Protein AF-A0A1B7TI66-F1 (afdb_monomer_lite)

Structure (mmCIF, N/CA/C/O backbone):
data_AF-A0A1B7TI66-F1
#
_entry.id   AF-A0A1B7TI66-F1
#
loop_
_atom_site.group_PDB
_atom_site.id
_atom_site.type_symbol
_atom_site.label_atom_id
_atom_site.label_alt_id
_atom_site.label_comp_id
_atom_site.label_asym_id
_atom_site.label_entity_id
_atom_site.label_seq_id
_atom_site.pdbx_PDB_ins_code
_atom_site.Cartn_x
_atom_site.Cartn_y
_atom_site.Cartn_z
_atom_site.occupancy
_atom_site.B_iso_or_equiv
_atom_site.auth_seq_id
_atom_site.auth_comp_id
_atom_site.auth_asym_id
_atom_site.auth_atom_id
_atom_site.pdbx_PDB_model_num
ATOM 1 N N . SER A 1 1 ? -4.203 5.067 -1.409 1.00 66.75 1 SER A N 1
ATOM 2 C CA . SER A 1 1 ? -5.280 4.657 -2.328 1.00 66.75 1 SER A CA 1
ATOM 3 C C . SER A 1 1 ? -6.567 4.611 -1.534 1.00 66.75 1 SER A C 1
ATOM 5 O O . SER A 1 1 ? -6.543 4.126 -0.399 1.00 66.75 1 SER A O 1
ATOM 7 N N . TYR A 1 2 ? -7.613 5.212 -2.092 1.00 79.56 2 TYR A N 1
ATOM 8 C CA . TYR A 1 2 ? -8.946 5.301 -1.511 1.00 79.56 2 TYR A CA 1
ATOM 9 C C . TYR A 1 2 ? -9.864 4.307 -2.228 1.00 79.56 2 TYR A C 1
ATOM 11 O O . TYR A 1 2 ? -9.851 4.219 -3.451 1.00 79.56 2 TYR A O 1
ATOM 19 N N . ASP A 1 3 ? -10.645 3.548 -1.469 1.00 78.75 3 ASP A N 1
ATOM 20 C CA . ASP A 1 3 ? -11.661 2.648 -1.996 1.00 78.75 3 ASP A CA 1
ATOM 21 C C . ASP A 1 3 ? -13.037 3.323 -1.916 1.00 78.75 3 ASP A C 1
ATOM 23 O O . ASP A 1 3 ? -13.578 3.455 -0.813 1.00 78.75 3 ASP A O 1
ATOM 27 N N . PRO A 1 4 ? -13.638 3.729 -3.049 1.00 78.12 4 PRO A N 1
ATOM 28 C CA . PRO A 1 4 ? -14.949 4.367 -3.055 1.00 78.12 4 PRO A CA 1
ATOM 29 C C . PRO A 1 4 ? -16.096 3.408 -2.710 1.00 78.12 4 PRO A C 1
ATOM 31 O O . PRO A 1 4 ? -17.161 3.878 -2.316 1.00 78.12 4 PRO A O 1
ATOM 34 N N . ILE A 1 5 ? -15.913 2.087 -2.851 1.00 80.00 5 ILE A N 1
ATOM 35 C CA . ILE A 1 5 ? -16.966 1.102 -2.555 1.00 80.00 5 ILE A CA 1
ATOM 36 C C . ILE A 1 5 ? -17.155 0.996 -1.046 1.00 80.00 5 ILE A C 1
ATOM 38 O O . ILE A 1 5 ? -18.276 1.076 -0.548 1.00 80.00 5 ILE A O 1
ATOM 42 N N . THR A 1 6 ? -16.053 0.824 -0.318 1.00 79.38 6 THR A N 1
ATOM 43 C CA . THR A 1 6 ? -16.080 0.727 1.146 1.00 79.38 6 THR A CA 1
ATOM 44 C C . THR A 1 6 ? -15.933 2.082 1.833 1.00 79.38 6 THR A C 1
ATOM 46 O O . THR A 1 6 ? -16.116 2.160 3.043 1.00 79.38 6 THR A O 1
ATOM 49 N N . ASN A 1 7 ? -15.628 3.150 1.088 1.00 85.50 7 ASN A N 1
ATOM 50 C CA . ASN A 1 7 ? -15.280 4.476 1.603 1.00 85.50 7 ASN A CA 1
ATOM 51 C C . ASN A 1 7 ? -14.106 4.429 2.604 1.00 85.50 7 ASN A C 1
ATOM 53 O O . ASN A 1 7 ? -14.150 5.042 3.672 1.00 85.50 7 ASN A O 1
ATOM 57 N N . THR A 1 8 ? -13.052 3.676 2.277 1.00 87.44 8 THR A N 1
ATOM 58 C CA . THR A 1 8 ? -11.879 3.494 3.151 1.00 87.44 8 THR A CA 1
ATOM 59 C C . THR A 1 8 ? -10.572 3.856 2.454 1.00 87.44 8 THR A C 1
ATOM 61 O O . THR A 1 8 ? -10.519 4.103 1.254 1.00 87.44 8 THR A O 1
ATOM 64 N N . SER A 1 9 ? -9.477 3.960 3.205 1.00 87.00 9 SER A N 1
ATOM 65 C CA . SER A 1 9 ? -8.136 4.146 2.645 1.00 87.00 9 SER A CA 1
ATOM 66 C C . SER A 1 9 ? -7.116 3.346 3.431 1.00 87.00 9 SER A C 1
ATOM 68 O O . SER A 1 9 ? -7.201 3.243 4.654 1.00 87.00 9 SER A O 1
ATOM 70 N N . ILE A 1 10 ? -6.110 2.832 2.728 1.00 85.75 10 ILE A N 1
ATOM 71 C CA . ILE A 1 10 ? -4.946 2.217 3.367 1.00 85.75 10 ILE A CA 1
ATOM 72 C C . ILE A 1 10 ? -3.960 3.320 3.728 1.00 85.75 10 ILE A C 1
ATOM 74 O O . ILE A 1 10 ? -3.516 4.079 2.863 1.00 85.75 10 ILE A O 1
ATOM 78 N N . VAL A 1 11 ? -3.590 3.374 5.006 1.00 87.06 11 VAL A N 1
ATOM 79 C CA . VAL A 1 11 ? -2.645 4.356 5.539 1.00 87.06 11 VAL A CA 1
ATOM 80 C C . VAL A 1 11 ? -1.430 3.636 6.109 1.00 87.06 11 VAL A C 1
ATOM 82 O O . VAL A 1 11 ? -1.550 2.760 6.966 1.00 87.06 11 VAL A O 1
ATOM 85 N N . LYS A 1 12 ? -0.237 4.032 5.657 1.00 86.25 12 LYS A N 1
ATOM 86 C CA . LYS A 1 12 ? 1.025 3.600 6.259 1.00 86.25 12 LYS A CA 1
ATOM 87 C C . LYS A 1 12 ? 1.367 4.527 7.422 1.00 86.25 12 LYS A C 1
ATOM 89 O O . LYS A 1 12 ? 1.724 5.683 7.218 1.00 86.25 12 LYS A O 1
ATOM 94 N N . CYS A 1 13 ? 1.299 4.007 8.642 1.00 88.69 13 CYS A N 1
ATOM 95 C CA . CYS A 1 13 ? 1.648 4.758 9.845 1.00 88.69 13 CYS A CA 1
ATOM 96 C C . CYS A 1 13 ? 3.068 4.416 10.312 1.00 88.69 13 CYS A C 1
ATOM 98 O O . CYS A 1 13 ? 3.409 3.242 10.454 1.00 88.69 13 CYS A O 1
ATOM 100 N N . LYS A 1 14 ? 3.881 5.438 10.612 1.00 87.00 14 LYS A N 1
ATOM 101 C CA . LYS A 1 14 ? 5.173 5.288 11.300 1.00 87.00 14 LYS A CA 1
ATOM 102 C C . LYS A 1 14 ? 5.083 5.935 12.688 1.00 87.00 14 LYS A C 1
ATOM 104 O O . LYS A 1 14 ? 5.214 7.155 12.783 1.00 87.00 14 LYS A O 1
ATOM 109 N N . PRO A 1 15 ? 4.815 5.166 13.759 1.00 85.06 15 PRO A N 1
ATOM 110 C CA . PRO A 1 15 ? 4.759 5.731 15.101 1.00 85.06 15 PRO A CA 1
ATOM 111 C C . PRO A 1 15 ? 6.147 6.242 15.516 1.00 85.06 15 PRO A C 1
ATOM 113 O O . PRO A 1 15 ? 7.138 5.527 15.395 1.00 85.06 15 PRO A O 1
ATOM 116 N N . LEU A 1 16 ? 6.218 7.489 15.992 1.00 82.31 16 LEU A N 1
ATOM 117 C CA . LEU A 1 16 ? 7.456 8.085 16.524 1.00 82.31 16 LEU A CA 1
ATOM 118 C C . LEU A 1 16 ? 7.687 7.721 17.995 1.00 82.31 16 LEU A C 1
ATOM 120 O O . LEU A 1 16 ? 8.815 7.707 18.475 1.00 82.31 16 LEU A O 1
ATOM 124 N N . THR A 1 17 ? 6.602 7.439 18.712 1.00 84.25 17 THR A N 1
ATOM 125 C CA . THR A 1 17 ? 6.597 6.983 20.101 1.00 84.25 17 THR A CA 1
ATOM 126 C C . THR A 1 17 ? 5.694 5.759 20.217 1.00 84.25 17 THR A C 1
ATOM 128 O O . THR A 1 17 ? 4.891 5.493 19.325 1.00 84.25 17 THR A O 1
ATOM 131 N N . GLY A 1 18 ? 5.862 4.974 21.282 1.00 78.94 18 GLY A N 1
ATOM 132 C CA . GLY A 1 18 ? 5.080 3.762 21.517 1.00 78.94 18 GLY A CA 1
ATOM 133 C C . GLY A 1 18 ? 4.184 3.908 22.738 1.00 78.94 18 GLY A C 1
ATOM 134 O O . GLY A 1 18 ? 4.634 3.674 23.858 1.00 78.94 18 GLY A O 1
ATOM 135 N N . ARG A 1 19 ? 2.918 4.283 22.537 1.00 84.94 19 ARG A N 1
ATOM 136 C CA . ARG A 1 19 ? 1.862 4.141 23.552 1.00 84.94 19 ARG A CA 1
ATOM 137 C C . ARG A 1 19 ? 0.758 3.221 23.047 1.00 84.94 19 ARG A C 1
ATOM 139 O O . ARG A 1 19 ? 0.473 3.164 21.850 1.00 84.94 19 ARG A O 1
ATOM 146 N N . THR A 1 20 ? 0.109 2.521 23.972 1.00 86.12 20 THR A N 1
ATOM 147 C CA . THR A 1 20 ? -1.040 1.666 23.665 1.00 86.12 20 THR A CA 1
ATOM 148 C C . THR A 1 20 ? -2.117 2.466 22.927 1.00 86.12 20 THR A C 1
ATOM 150 O O . THR A 1 20 ? -2.426 3.593 23.302 1.00 86.12 20 THR A O 1
ATOM 153 N N . HIS A 1 21 ? -2.657 1.889 21.850 1.00 89.62 21 HIS A N 1
ATOM 154 C CA . HIS A 1 21 ? -3.721 2.457 21.003 1.00 89.62 21 HIS A CA 1
ATOM 155 C C . HIS A 1 21 ? -3.400 3.781 20.293 1.00 89.62 21 HIS A C 1
ATOM 157 O O . HIS A 1 21 ? -4.290 4.360 19.675 1.00 89.62 21 HIS A O 1
ATOM 163 N N . GLN A 1 22 ? -2.151 4.250 20.306 1.00 92.00 22 GLN A N 1
ATOM 164 C CA . GLN A 1 22 ? -1.803 5.569 19.776 1.00 92.00 22 GLN A CA 1
ATOM 165 C C . GLN A 1 22 ? -2.274 5.787 18.330 1.00 92.00 22 GLN A C 1
ATOM 167 O O . GLN A 1 22 ? -2.923 6.785 18.045 1.00 92.00 22 GLN A O 1
ATOM 172 N N . ILE A 1 23 ? -2.040 4.828 17.430 1.00 93.56 23 ILE A N 1
ATOM 173 C CA . ILE A 1 23 ? -2.508 4.928 16.036 1.00 93.56 23 ILE A CA 1
ATOM 174 C C . ILE A 1 23 ? -4.038 5.066 15.975 1.00 93.56 23 ILE A C 1
ATOM 176 O O . ILE A 1 23 ? -4.546 5.934 15.272 1.00 93.56 23 ILE A O 1
ATOM 180 N N . ARG A 1 24 ? -4.763 4.251 16.749 1.00 94.94 24 ARG A N 1
ATOM 181 C CA . ARG A 1 24 ? -6.233 4.198 16.760 1.00 94.94 24 ARG A CA 1
ATOM 182 C C . ARG A 1 24 ? -6.832 5.541 17.195 1.00 94.94 24 ARG A C 1
ATOM 184 O O . ARG A 1 24 ? -7.687 6.082 16.503 1.00 94.94 24 ARG A O 1
ATOM 191 N N . VAL A 1 25 ? -6.310 6.115 18.283 1.00 93.12 25 VAL A N 1
ATOM 192 C CA . VAL A 1 25 ? -6.758 7.411 18.827 1.00 93.12 25 VAL A CA 1
ATOM 193 C C . VAL A 1 25 ? -6.424 8.568 17.885 1.00 93.12 25 VAL A C 1
ATOM 195 O O . VAL A 1 25 ? -7.249 9.451 17.678 1.00 93.12 25 VAL A O 1
ATOM 198 N N . HIS A 1 26 ? -5.230 8.575 17.285 1.00 94.44 26 HIS A N 1
ATOM 199 C CA . HIS A 1 26 ? -4.854 9.626 16.337 1.00 94.44 26 HIS A CA 1
ATOM 200 C C . HIS A 1 26 ? -5.755 9.614 15.095 1.00 94.44 26 HIS A C 1
ATOM 202 O O . HIS A 1 26 ? -6.218 10.665 14.660 1.00 94.44 26 HIS A O 1
ATOM 208 N N . LEU A 1 27 ? -6.033 8.429 14.548 1.00 95.44 27 LEU A N 1
ATOM 209 C CA . LEU A 1 27 ? -6.939 8.265 13.412 1.00 95.44 27 LEU A CA 1
ATOM 210 C C . LEU A 1 27 ? -8.370 8.706 13.754 1.00 95.44 27 LEU A C 1
ATOM 212 O O . LEU A 1 27 ? -8.989 9.436 12.979 1.00 95.44 27 LEU A O 1
ATOM 216 N N . GLN A 1 28 ? -8.861 8.359 14.948 1.00 95.50 28 GLN A N 1
ATOM 217 C CA . GLN A 1 28 ? -10.143 8.851 15.453 1.00 95.50 28 GLN A CA 1
ATOM 218 C C . GLN A 1 28 ? -10.174 10.381 15.560 1.00 95.50 28 GLN A C 1
ATOM 220 O O . GLN A 1 28 ? -11.111 11.008 15.076 1.00 95.50 28 GLN A O 1
ATOM 225 N N . PHE A 1 29 ? -9.143 11.000 16.141 1.00 95.31 29 PHE A N 1
ATOM 226 C CA . PHE A 1 29 ? -9.068 12.456 16.278 1.00 95.31 29 PHE A CA 1
ATOM 227 C C . PHE A 1 29 ? -9.115 13.163 14.915 1.00 95.31 29 PHE A C 1
ATOM 229 O O . PHE A 1 29 ? -9.714 14.228 14.789 1.00 95.31 29 PHE A O 1
ATOM 236 N N . LEU A 1 30 ? -8.547 12.561 13.866 1.00 95.25 30 LEU A N 1
ATOM 237 C CA . LEU A 1 30 ? -8.660 13.074 12.495 1.00 95.25 30 LEU A CA 1
ATOM 238 C C . LEU A 1 30 ? -10.074 12.910 11.896 1.00 95.25 30 LEU A C 1
ATOM 240 O O . LEU A 1 30 ? -10.390 13.547 10.888 1.00 95.25 30 LEU A O 1
ATOM 244 N N . GLY A 1 31 ? -10.932 12.108 12.531 1.00 94.31 31 GLY A N 1
ATOM 245 C CA . GLY A 1 31 ? -12.280 11.753 12.086 1.00 94.31 31 GLY A CA 1
ATOM 246 C C . GLY A 1 31 ? -12.331 10.517 11.189 1.00 94.31 31 GLY A C 1
ATOM 247 O O . GLY A 1 31 ? -13.362 10.263 10.576 1.00 94.31 31 GLY A O 1
ATOM 248 N N . TYR A 1 32 ? -11.231 9.767 11.093 1.00 94.38 32 TYR A N 1
ATOM 249 C CA . TYR A 1 32 ? -11.097 8.599 10.221 1.00 94.38 32 TYR A CA 1
ATOM 250 C C . TYR A 1 32 ? -10.541 7.407 11.013 1.00 94.38 32 TYR A C 1
ATOM 252 O O . TYR A 1 32 ? -9.418 6.973 10.746 1.00 94.38 32 TYR A O 1
ATOM 260 N N . PRO A 1 33 ? -11.270 6.896 12.027 1.00 95.62 33 PRO A N 1
ATOM 261 C CA . PRO A 1 33 ? -10.829 5.730 12.785 1.00 95.62 33 PRO A CA 1
ATOM 262 C C . PRO A 1 33 ? -10.680 4.506 11.873 1.00 95.62 33 PRO A C 1
ATOM 264 O O . PRO A 1 33 ? -11.229 4.448 10.771 1.00 95.62 33 PRO A O 1
ATOM 267 N N . ILE A 1 34 ? -9.955 3.496 12.355 1.00 94.31 34 ILE A N 1
ATOM 268 C CA . ILE A 1 34 ? -9.864 2.203 11.669 1.00 94.31 34 ILE A CA 1
ATOM 269 C C . ILE A 1 34 ? -11.286 1.652 11.492 1.00 94.31 34 ILE A C 1
ATOM 271 O O . ILE A 1 34 ? -12.032 1.541 12.461 1.00 94.31 34 ILE A O 1
ATOM 275 N N . ALA A 1 35 ? -11.670 1.337 10.254 1.00 91.25 35 ALA A N 1
ATOM 276 C CA . ALA A 1 35 ? -13.074 1.133 9.892 1.00 91.25 35 ALA A CA 1
ATOM 277 C C . ALA A 1 35 ? -13.768 0.032 10.710 1.00 91.25 35 ALA A C 1
ATOM 279 O O . ALA A 1 35 ? -14.893 0.221 11.179 1.00 91.25 35 ALA A O 1
ATOM 280 N N . ASN A 1 36 ? -13.072 -1.082 10.942 1.00 89.12 36 ASN A N 1
ATOM 281 C CA . ASN A 1 36 ? -13.579 -2.218 11.705 1.00 89.12 36 ASN A CA 1
ATOM 282 C C . ASN A 1 36 ? -13.258 -2.147 13.214 1.00 89.12 36 ASN A C 1
ATOM 284 O O . ASN A 1 36 ? -13.372 -3.154 13.900 1.00 89.12 36 ASN A O 1
ATOM 288 N N . ASP A 1 37 ? -12.848 -0.989 13.742 1.00 92.44 37 ASP A N 1
ATOM 289 C CA . ASP A 1 37 ? -12.491 -0.841 15.154 1.00 92.44 37 ASP A CA 1
ATOM 290 C C . ASP A 1 37 ? -13.726 -0.666 16.056 1.00 92.44 37 ASP A C 1
ATOM 292 O O . ASP A 1 37 ? -14.309 0.420 16.088 1.00 92.44 37 ASP A O 1
ATOM 296 N N . PRO A 1 38 ? -14.108 -1.670 16.859 1.00 88.31 38 PRO A N 1
ATOM 297 C CA . PRO A 1 38 ? -15.326 -1.624 17.671 1.00 88.31 38 PRO A CA 1
ATOM 298 C C . PRO A 1 38 ? -15.360 -0.508 18.721 1.00 88.31 38 PRO A C 1
ATOM 300 O O . PRO A 1 38 ? -16.431 -0.138 19.205 1.00 88.31 38 PRO A O 1
ATOM 303 N N . ILE A 1 39 ? -14.191 0.007 19.109 1.00 90.88 39 ILE A N 1
ATOM 304 C CA . ILE A 1 39 ? -14.072 1.011 20.161 1.00 90.88 39 ILE A CA 1
ATOM 305 C C . ILE A 1 39 ? -14.142 2.392 19.536 1.00 90.88 39 ILE A C 1
ATOM 307 O O . ILE A 1 39 ? -15.018 3.171 19.884 1.00 90.88 39 ILE A O 1
ATOM 311 N N . TYR A 1 40 ? -13.233 2.708 18.614 1.00 93.38 40 TYR A N 1
ATOM 312 C CA . TYR A 1 40 ? -13.057 4.078 18.115 1.00 93.38 40 TYR A CA 1
ATOM 313 C C . TYR A 1 40 ? -13.901 4.393 16.873 1.00 93.38 40 TYR A C 1
ATOM 315 O O . TYR A 1 40 ? -14.090 5.559 16.540 1.00 93.38 40 TYR A O 1
ATOM 323 N N . SER A 1 41 ? -14.439 3.362 16.217 1.00 93.38 41 SER A N 1
ATOM 324 C CA . SER A 1 41 ? -15.313 3.453 15.040 1.00 93.38 41 SER A CA 1
ATOM 325 C C . SER A 1 41 ? -16.806 3.396 15.406 1.00 93.38 41 SER A C 1
ATOM 327 O O . SER A 1 41 ? -17.660 3.195 14.544 1.00 93.38 41 SER A O 1
ATOM 329 N N . ASN A 1 42 ? -17.143 3.528 16.691 1.00 91.19 42 ASN A N 1
ATOM 330 C CA . ASN A 1 42 ? -18.495 3.326 17.205 1.00 91.19 42 ASN A CA 1
ATOM 331 C C . ASN A 1 42 ? -19.332 4.620 17.170 1.00 91.19 42 ASN A C 1
ATOM 333 O O . ASN A 1 42 ? -19.132 5.530 17.977 1.00 91.19 42 ASN A O 1
ATOM 337 N N . ILE A 1 43 ? -20.308 4.686 16.260 1.00 90.31 43 ILE A N 1
ATOM 338 C CA . ILE A 1 43 ? -21.197 5.853 16.108 1.00 90.31 43 ILE A CA 1
ATOM 339 C C . ILE A 1 43 ? -22.032 6.094 17.369 1.00 90.31 43 ILE A C 1
ATOM 341 O O . ILE A 1 43 ? -22.250 7.241 17.753 1.00 90.31 43 ILE A O 1
ATOM 345 N N . GLN A 1 44 ? -22.491 5.035 18.041 1.00 89.19 44 GLN A N 1
ATOM 346 C CA . GLN A 1 44 ? -23.308 5.190 19.245 1.00 89.19 44 GLN A CA 1
ATOM 347 C C . GLN A 1 44 ? -22.508 5.874 20.360 1.00 89.19 44 GLN A C 1
ATOM 349 O O . GLN A 1 44 ? -23.034 6.748 21.044 1.00 89.19 44 GLN A O 1
ATOM 354 N N . ALA A 1 45 ? -21.230 5.523 20.507 1.00 90.81 45 ALA A N 1
ATOM 355 C CA . ALA A 1 45 ? -20.346 6.066 21.532 1.00 90.81 45 ALA A CA 1
ATOM 356 C C . ALA A 1 45 ? -19.861 7.495 21.218 1.00 90.81 45 ALA A C 1
ATOM 358 O O . ALA A 1 45 ? -19.803 8.332 22.124 1.00 90.81 45 ALA A O 1
ATOM 359 N N . TRP A 1 46 ? -19.521 7.774 19.953 1.00 92.19 46 TRP A N 1
ATOM 360 C CA . TRP A 1 46 ? -18.777 8.982 19.557 1.00 92.19 46 TRP A CA 1
ATOM 361 C C . TRP A 1 46 ? -19.545 9.968 18.665 1.00 92.19 46 TRP A C 1
ATOM 363 O O . TRP A 1 46 ? -19.040 11.064 18.416 1.00 92.19 46 TRP A O 1
ATOM 373 N N . GLY A 1 47 ? -20.746 9.612 18.204 1.00 90.31 47 GLY A N 1
ATOM 374 C CA . GLY A 1 47 ? -21.547 10.423 17.284 1.00 90.31 47 GLY A CA 1
ATOM 375 C C . GLY A 1 47 ? -21.177 10.236 15.810 1.00 90.31 47 GLY A C 1
ATOM 376 O O . GLY A 1 47 ? -20.296 9.445 15.461 1.00 90.31 47 GLY A O 1
ATOM 377 N N . GLU A 1 48 ? -21.839 10.988 14.928 1.00 90.62 48 GLU A N 1
ATOM 378 C CA . GLU A 1 48 ? -21.665 10.871 13.467 1.00 90.62 48 GLU A CA 1
ATOM 379 C C . GLU A 1 48 ? -20.274 11.333 13.011 1.00 90.62 48 GLU A C 1
ATOM 381 O O . GLU A 1 48 ? -19.737 10.838 12.021 1.00 90.62 48 GLU A O 1
ATOM 386 N N . LYS A 1 49 ? -19.651 12.255 13.756 1.00 92.38 49 LYS A N 1
ATOM 387 C CA . LYS A 1 49 ? -18.272 12.700 13.498 1.00 92.38 49 LYS A CA 1
ATOM 388 C C . LYS A 1 49 ? -17.196 11.771 14.068 1.00 92.38 49 LYS A C 1
ATOM 390 O O . LYS A 1 49 ? -16.012 12.078 13.919 1.00 92.38 49 LYS A O 1
ATOM 395 N N . LEU A 1 50 ? -17.578 10.692 14.756 1.00 93.38 50 LEU A N 1
ATOM 396 C CA . LEU A 1 50 ? -16.660 9.704 15.335 1.00 93.38 50 LEU A CA 1
ATOM 397 C C . LEU A 1 50 ? -15.564 10.317 16.233 1.00 93.38 50 LEU A C 1
ATOM 399 O O . LEU A 1 50 ? -14.445 9.816 16.282 1.00 93.38 50 LEU A O 1
ATOM 403 N N . GLY A 1 51 ? -15.862 11.407 16.948 1.00 92.62 51 GLY A N 1
ATOM 404 C CA . GLY A 1 51 ? -14.905 12.057 17.852 1.00 92.62 51 GLY A CA 1
ATOM 405 C C . GLY A 1 51 ? -13.817 12.895 17.169 1.00 92.62 51 GLY A C 1
ATOM 406 O O . GLY A 1 51 ? -12.788 13.183 17.788 1.00 92.62 51 GLY A O 1
ATOM 407 N N . LYS A 1 52 ? -14.027 13.306 15.910 1.00 95.81 52 LYS A N 1
ATOM 408 C CA . LYS A 1 52 ? -13.132 14.228 15.196 1.00 95.81 52 LYS A CA 1
ATOM 409 C C . LYS A 1 52 ? -12.822 15.471 16.038 1.00 95.81 52 LYS A C 1
ATOM 411 O O . LYS A 1 52 ? -13.717 16.066 16.627 1.00 95.81 52 LYS A O 1
ATOM 416 N N . ASN A 1 53 ? -11.554 15.876 16.075 1.00 95.19 53 ASN A N 1
ATOM 417 C CA . ASN A 1 53 ? -11.022 16.972 16.891 1.00 95.19 53 ASN A CA 1
ATOM 418 C C . ASN A 1 53 ? -11.274 16.831 18.408 1.00 95.19 53 ASN A C 1
ATOM 420 O O . ASN A 1 53 ? -11.146 17.810 19.142 1.00 95.19 53 ASN A O 1
ATOM 424 N N . GLY A 1 54 ? -11.631 15.637 18.895 1.00 90.38 54 GLY A N 1
ATOM 425 C CA . GLY A 1 54 ? -12.071 15.440 20.278 1.00 90.38 54 GLY A CA 1
ATOM 426 C C . GLY A 1 54 ? -13.469 16.005 20.563 1.00 90.38 54 GLY A C 1
ATOM 427 O O . GLY A 1 54 ? -13.827 16.185 21.726 1.00 90.38 54 GLY A O 1
ATOM 428 N N . GLU A 1 55 ? -14.256 16.308 19.525 1.00 90.06 55 GLU A N 1
ATOM 429 C CA . GLU A 1 55 ? -15.648 16.740 19.651 1.00 90.06 55 GLU A CA 1
ATOM 430 C C . GLU A 1 55 ? -16.545 15.515 19.857 1.00 90.06 55 GLU A C 1
ATOM 432 O O . GLU A 1 55 ? -16.912 14.824 18.905 1.00 90.06 55 GLU A O 1
ATOM 437 N N . TYR A 1 56 ? -16.896 15.237 21.111 1.00 86.50 56 TYR A N 1
ATOM 438 C CA . TYR A 1 56 ? -17.811 14.153 21.460 1.00 86.50 56 TYR A CA 1
ATOM 439 C C . TYR A 1 56 ? -19.237 14.696 21.589 1.00 86.50 56 TYR A C 1
ATOM 441 O O . TYR A 1 56 ? -19.489 15.627 22.351 1.00 86.50 56 TYR A O 1
ATOM 449 N N . GLU A 1 57 ? -20.186 14.104 20.863 1.00 84.56 57 GLU A N 1
ATOM 450 C CA . GLU A 1 57 ? -21.605 14.505 20.905 1.00 84.56 57 GLU A CA 1
ATOM 451 C C . GLU A 1 57 ? -22.304 14.118 22.225 1.00 84.56 57 GLU A C 1
ATOM 453 O O . GLU A 1 57 ? -23.424 14.555 22.498 1.00 84.56 57 GLU A O 1
ATOM 458 N N . LYS A 1 58 ? -21.655 13.290 23.052 1.00 86.25 58 LYS A N 1
ATOM 459 C CA . LYS A 1 58 ? -22.181 12.744 24.310 1.00 86.25 58 LYS A CA 1
ATOM 460 C C . LYS A 1 58 ? -21.288 13.095 25.494 1.00 86.25 58 LYS A C 1
ATOM 462 O O . LYS A 1 58 ? -20.104 13.400 25.339 1.00 86.25 58 LYS A O 1
ATOM 467 N N . LYS A 1 59 ? -21.850 13.022 26.706 1.00 88.56 59 LYS A N 1
ATOM 468 C CA . LYS A 1 59 ? -21.048 13.114 27.930 1.00 88.56 59 LYS A CA 1
ATOM 469 C C . LYS A 1 59 ? -20.180 11.868 28.054 1.00 88.56 59 LYS A C 1
ATOM 471 O O . LYS A 1 59 ? -20.608 10.770 27.717 1.00 88.56 59 LYS A O 1
ATOM 476 N N . LEU A 1 60 ? -18.996 12.031 28.641 1.00 87.44 60 LEU A N 1
ATOM 477 C CA . LEU A 1 60 ? -18.041 10.937 28.822 1.00 87.44 60 LEU A CA 1
ATOM 478 C C . LEU A 1 60 ? -18.646 9.721 29.545 1.00 87.44 60 LEU A C 1
ATOM 480 O O . LEU A 1 60 ? -18.364 8.593 29.166 1.00 87.44 60 LEU A O 1
ATOM 484 N N . GLN A 1 61 ? -19.488 9.941 30.559 1.00 90.69 61 GLN A N 1
ATOM 485 C CA . GLN A 1 61 ? -20.151 8.855 31.294 1.00 90.69 61 GLN A CA 1
ATOM 486 C C . GLN A 1 61 ? -21.063 8.018 30.389 1.00 90.69 61 GLN A C 1
ATOM 488 O O . GLN A 1 61 ? -21.035 6.794 30.474 1.00 90.69 61 GLN A O 1
ATOM 493 N N . ASP A 1 62 ? -21.806 8.665 29.490 1.00 90.44 62 ASP A N 1
ATOM 494 C CA . ASP A 1 62 ? -22.693 7.981 28.547 1.00 90.44 62 ASP A CA 1
ATOM 495 C C . ASP A 1 62 ? -21.867 7.172 27.536 1.00 90.44 62 ASP A C 1
ATOM 497 O O . ASP A 1 62 ? -22.173 6.017 27.254 1.00 90.44 62 ASP A O 1
ATOM 501 N N . THR A 1 63 ? -20.772 7.751 27.029 1.00 90.38 63 THR A N 1
ATOM 502 C CA . THR A 1 63 ? -19.831 7.057 26.137 1.00 90.38 63 THR A CA 1
ATOM 503 C C . THR A 1 63 ? -19.234 5.817 26.805 1.00 90.38 63 THR A C 1
ATOM 505 O O . THR A 1 63 ? -19.185 4.758 26.182 1.00 90.38 63 THR A O 1
ATOM 508 N N . VAL A 1 64 ? -18.812 5.921 28.070 1.00 90.50 64 VAL A N 1
ATOM 509 C CA . VAL A 1 64 ? -18.277 4.782 28.835 1.00 90.50 64 VAL A CA 1
ATOM 510 C C . VAL A 1 64 ? -19.332 3.689 28.985 1.00 90.50 64 VAL A C 1
ATOM 512 O O . VAL A 1 64 ? -19.036 2.541 28.679 1.00 90.50 64 VAL A O 1
ATOM 515 N N . GLN A 1 65 ? -20.566 4.037 29.359 1.00 90.94 65 GLN A N 1
ATOM 516 C CA . GLN A 1 65 ? -21.652 3.059 29.497 1.00 90.94 65 GLN A CA 1
ATOM 517 C C . GLN A 1 65 ? -21.954 2.322 28.187 1.00 90.94 65 GLN A C 1
ATOM 519 O O . GLN A 1 65 ? -22.160 1.110 28.198 1.00 90.94 65 GLN A O 1
ATOM 524 N N . ILE A 1 66 ? -21.948 3.032 27.055 1.00 89.75 66 ILE A N 1
ATOM 525 C CA . ILE A 1 66 ? -22.151 2.422 25.733 1.00 89.75 66 ILE A CA 1
ATOM 526 C C . ILE A 1 66 ? -21.025 1.429 25.431 1.00 89.75 66 ILE A C 1
ATOM 528 O O . ILE A 1 66 ? -21.286 0.287 25.059 1.00 89.75 66 ILE A O 1
ATOM 532 N N . LEU A 1 67 ? -19.770 1.840 25.626 1.00 89.38 67 LEU A N 1
ATOM 533 C CA . LEU A 1 67 ? -18.616 0.986 25.346 1.00 89.38 67 LEU A CA 1
ATOM 534 C C . LEU A 1 67 ? -18.517 -0.214 26.299 1.00 89.38 67 LEU A C 1
ATOM 536 O O . LEU A 1 67 ? -18.087 -1.278 25.868 1.00 89.38 67 LEU A O 1
ATOM 540 N N . GLU A 1 68 ? -18.925 -0.074 27.561 1.00 88.50 68 GLU A N 1
ATOM 541 C CA . GLU A 1 68 ? -18.985 -1.180 28.527 1.00 88.50 68 GLU A CA 1
ATOM 542 C C . GLU A 1 68 ? -20.102 -2.187 28.221 1.00 88.50 68 GLU A C 1
ATOM 544 O O . GLU A 1 68 ? -19.991 -3.350 28.618 1.00 88.50 68 GLU A O 1
ATOM 549 N N . GLY A 1 69 ? -21.170 -1.740 27.550 1.00 85.75 69 GLY A N 1
ATOM 550 C CA . GLY A 1 69 ? -22.282 -2.579 27.104 1.00 85.75 69 GLY A CA 1
ATOM 551 C C . GLY A 1 69 ? -21.980 -3.389 25.840 1.00 85.75 69 GLY A C 1
ATOM 552 O O . GLY A 1 69 ? -22.563 -4.458 25.649 1.00 85.75 69 GLY A O 1
ATOM 553 N N . ASN A 1 70 ? -21.046 -2.931 25.001 1.00 84.94 70 ASN A N 1
ATOM 554 C CA . ASN A 1 70 ? -20.595 -3.675 23.823 1.00 84.94 70 ASN A CA 1
ATOM 555 C C . ASN A 1 70 ? -20.007 -5.035 24.224 1.00 84.94 70 ASN A C 1
ATOM 557 O O . ASN A 1 70 ? -19.199 -5.119 25.149 1.00 84.94 70 ASN A O 1
ATOM 561 N N . GLY A 1 71 ? -20.416 -6.099 23.537 1.00 79.44 71 GLY A N 1
ATOM 562 C CA . GLY A 1 71 ? -20.012 -7.462 23.885 1.00 79.44 71 GLY A CA 1
ATOM 563 C C . GLY A 1 71 ? -20.793 -8.047 25.065 1.00 79.44 71 GLY A C 1
ATOM 564 O O . GLY A 1 71 ? -20.637 -9.220 25.384 1.00 79.44 71 GLY A O 1
ATOM 565 N N . LYS A 1 72 ? -21.661 -7.263 25.726 1.00 83.19 72 LYS A N 1
ATOM 566 C CA . LYS A 1 72 ? -22.451 -7.696 26.890 1.00 83.19 72 LYS A CA 1
ATOM 567 C C . LYS A 1 72 ? -23.942 -7.592 26.646 1.00 83.19 72 LYS A C 1
ATOM 569 O O . LYS A 1 72 ? -24.624 -8.607 26.552 1.00 83.19 72 LYS A O 1
ATOM 574 N N . THR A 1 73 ? -24.454 -6.373 26.538 1.00 81.69 73 THR A N 1
ATOM 575 C CA . THR A 1 73 ? -25.883 -6.093 26.353 1.00 81.69 73 THR A CA 1
ATOM 576 C C . THR A 1 73 ? -26.266 -6.004 24.880 1.00 81.69 73 THR A C 1
ATOM 578 O O . THR A 1 73 ? -27.426 -6.227 24.534 1.00 81.69 73 THR A O 1
ATOM 581 N N . SER A 1 74 ? -25.299 -5.722 24.010 1.00 82.06 74 SER A N 1
ATOM 582 C CA . SER A 1 74 ? -25.455 -5.690 22.559 1.00 82.06 74 SER A CA 1
ATOM 583 C C . SER A 1 74 ? -24.186 -6.173 21.869 1.00 82.06 74 SER A C 1
ATOM 585 O O . SER A 1 74 ? -23.091 -6.057 22.423 1.00 82.06 74 SER A O 1
ATOM 587 N N . THR A 1 75 ? -24.332 -6.676 20.643 1.00 83.19 75 THR A N 1
ATOM 588 C CA . THR A 1 75 ? -23.184 -6.978 19.784 1.00 83.19 75 THR A CA 1
ATOM 589 C C . THR A 1 75 ? -22.465 -5.699 19.389 1.00 83.19 75 THR A C 1
ATOM 591 O O . THR A 1 75 ? -23.027 -4.595 19.423 1.00 83.19 75 THR A O 1
ATOM 594 N N . THR A 1 76 ? -21.191 -5.834 19.050 1.00 79.19 76 THR A N 1
ATOM 595 C CA . THR A 1 76 ? -20.359 -4.672 18.780 1.00 79.19 76 THR A CA 1
ATOM 596 C C . THR A 1 76 ? -20.621 -4.110 17.388 1.00 79.19 76 THR A C 1
ATOM 598 O O . THR A 1 76 ? -20.739 -4.852 16.418 1.00 79.19 76 THR A O 1
ATOM 601 N N . GLN A 1 77 ? -20.689 -2.782 17.266 1.00 81.94 77 GLN A N 1
ATOM 602 C CA . GLN A 1 77 ? -20.938 -2.110 15.989 1.00 81.94 77 GLN A CA 1
ATOM 603 C C . GLN A 1 77 ? -19.878 -1.057 15.677 1.00 81.94 77 GLN A C 1
ATOM 605 O O . GLN A 1 77 ? -19.338 -0.393 16.566 1.00 81.94 77 GLN A O 1
ATOM 610 N N . THR A 1 78 ? -19.630 -0.870 14.385 1.00 87.69 78 THR A N 1
ATOM 611 C CA . THR A 1 78 ? -18.805 0.207 13.839 1.00 87.69 78 THR A CA 1
ATOM 612 C C . THR A 1 78 ? -19.617 1.014 12.832 1.00 87.69 78 THR A C 1
ATOM 614 O O . THR A 1 78 ? -20.749 0.655 12.500 1.00 87.69 78 THR A O 1
ATOM 617 N N . TRP A 1 79 ? -19.061 2.105 12.302 1.00 87.38 79 TRP A N 1
ATOM 618 C CA . TRP A 1 79 ? -19.731 2.837 11.226 1.00 87.38 79 TRP A CA 1
ATOM 619 C C . TRP A 1 79 ? -19.944 1.980 9.972 1.00 87.38 79 TRP A C 1
ATOM 621 O O . TRP A 1 79 ? -20.915 2.205 9.254 1.00 87.38 79 TRP A O 1
ATOM 631 N N . LEU A 1 80 ? -19.082 0.983 9.733 1.00 84.50 80 LEU A N 1
ATOM 632 C CA . LEU A 1 80 ? -19.181 0.078 8.587 1.00 84.50 80 LEU A CA 1
ATOM 633 C C . LEU A 1 80 ? -20.415 -0.828 8.680 1.00 84.50 80 LEU A C 1
ATOM 635 O O . LEU A 1 80 ? -21.022 -1.152 7.665 1.00 84.50 80 LEU A O 1
ATOM 639 N N . SER A 1 81 ? -20.800 -1.214 9.895 1.00 79.56 81 SER A N 1
ATOM 640 C CA . SER A 1 81 ? -21.952 -2.077 10.158 1.00 79.56 81 SER A CA 1
ATOM 641 C C . SER A 1 81 ? -23.203 -1.314 10.599 1.00 79.56 81 SER A C 1
ATOM 643 O O . SER A 1 81 ? -24.150 -1.906 11.120 1.00 79.56 81 SER A O 1
ATOM 645 N N . LYS A 1 82 ? -23.243 0.008 10.379 1.00 76.94 82 LYS A N 1
ATOM 646 C CA . LYS A 1 82 ? -24.390 0.848 10.740 1.00 76.94 82 LYS A CA 1
ATOM 647 C C . LYS A 1 82 ? -25.673 0.312 10.093 1.00 76.94 82 LYS A C 1
ATOM 649 O O . LYS A 1 82 ? -25.800 0.289 8.873 1.00 76.94 82 LYS A O 1
ATOM 654 N N . GLY A 1 83 ? -26.643 -0.067 10.925 1.00 68.94 83 GLY A N 1
ATOM 655 C CA . GLY A 1 83 ? -27.946 -0.566 10.469 1.00 68.94 83 GLY A CA 1
ATOM 656 C C . GLY A 1 83 ? -27.951 -2.024 10.001 1.00 68.94 83 GLY A C 1
ATOM 657 O O . GLY A 1 83 ? -28.963 -2.473 9.468 1.00 68.94 83 GLY A O 1
ATOM 658 N N . VAL A 1 84 ? -26.857 -2.758 10.210 1.00 74.75 84 VAL A N 1
ATOM 659 C CA . VAL A 1 84 ? -26.773 -4.201 9.972 1.00 74.75 84 VAL A CA 1
ATOM 660 C C . VAL A 1 84 ? -26.872 -4.914 11.316 1.00 74.75 84 VAL A C 1
ATOM 662 O O . VAL A 1 84 ? -26.153 -4.573 12.255 1.00 74.75 84 VAL A O 1
ATOM 665 N N . ASP A 1 85 ? -27.774 -5.891 11.417 1.00 70.00 85 ASP A N 1
ATOM 666 C CA . ASP A 1 85 ? -27.791 -6.798 12.563 1.00 70.00 85 ASP A CA 1
ATOM 667 C C . ASP A 1 85 ? -26.659 -7.811 12.381 1.00 70.00 85 ASP A C 1
ATOM 669 O O . ASP A 1 85 ? -26.612 -8.529 11.380 1.00 70.00 85 ASP A O 1
ATOM 673 N N . ILE A 1 86 ? -25.704 -7.795 13.304 1.00 72.62 86 ILE A N 1
ATOM 674 C CA . ILE A 1 86 ? -24.498 -8.614 13.237 1.00 72.62 86 ILE A CA 1
ATOM 675 C C . ILE A 1 86 ? -24.555 -9.593 14.393 1.00 72.62 86 ILE A C 1
ATOM 677 O O . ILE A 1 86 ? -24.700 -9.190 15.553 1.00 72.62 86 ILE A O 1
ATOM 681 N N . GLU A 1 87 ? -24.398 -10.871 14.074 1.00 78.25 87 GLU A N 1
ATOM 682 C CA . GLU A 1 87 ? -24.041 -11.862 15.076 1.00 78.25 87 GLU A CA 1
ATOM 683 C C . GLU A 1 87 ? -22.649 -11.536 15.622 1.00 78.25 87 GLU A C 1
ATOM 685 O O . GLU A 1 87 ? -21.752 -11.118 14.890 1.00 78.25 87 GLU A O 1
ATOM 690 N N . GLY A 1 88 ? -22.480 -11.695 16.925 1.00 83.88 88 GLY A N 1
ATOM 691 C CA . GLY A 1 88 ? -21.247 -11.354 17.608 1.00 83.88 88 GLY A CA 1
ATOM 692 C C . GLY A 1 88 ? -21.321 -11.704 19.081 1.00 83.88 88 GLY A C 1
ATOM 693 O O . GLY A 1 88 ? -22.337 -12.228 19.560 1.00 83.88 88 GLY A O 1
ATOM 694 N N . GLU A 1 89 ? -20.248 -11.401 19.795 1.00 86.44 89 GLU A N 1
ATOM 695 C CA . GLU A 1 89 ? -20.170 -11.624 21.230 1.00 86.44 89 GLU A CA 1
ATOM 696 C C . GLU A 1 89 ? -21.249 -10.794 21.939 1.00 86.44 89 GLU A C 1
ATOM 698 O O . GLU A 1 89 ? -21.389 -9.583 21.747 1.00 86.44 89 GLU A O 1
ATOM 703 N N . LYS A 1 90 ? -22.067 -11.471 22.739 1.00 90.62 90 LYS A N 1
ATOM 704 C CA . LYS A 1 90 ? -23.007 -10.865 23.679 1.00 90.62 90 LYS A CA 1
ATOM 705 C C . LYS A 1 90 ? -23.294 -11.842 24.800 1.00 90.62 90 LYS A C 1
ATOM 707 O O . LYS A 1 90 ? -23.105 -13.051 24.656 1.00 90.62 90 LYS A O 1
ATOM 712 N N . PHE A 1 91 ? -23.805 -11.335 25.912 1.00 90.62 91 PHE A N 1
ATOM 713 C CA . PHE A 1 91 ? -24.238 -12.196 26.996 1.00 90.62 91 PHE A CA 1
ATOM 714 C C . PHE A 1 91 ? -25.316 -13.169 26.499 1.00 90.62 91 PHE A C 1
ATOM 716 O O . PHE A 1 91 ? -26.345 -12.769 25.953 1.00 90.62 91 PHE A O 1
ATOM 723 N N . SER A 1 92 ? -25.078 -14.465 26.697 1.00 90.06 92 SER A N 1
ATOM 724 C CA . SER A 1 92 ? -25.967 -15.527 26.216 1.00 90.06 92 SER A CA 1
ATOM 725 C C . SER A 1 92 ? -27.237 -15.689 27.060 1.00 90.06 92 SER A C 1
ATOM 727 O O . SER A 1 92 ? -28.117 -16.465 26.696 1.00 90.06 92 SER A O 1
ATOM 729 N N . GLY A 1 93 ? -27.325 -15.004 28.207 1.00 92.00 93 GLY A N 1
ATOM 730 C CA . GLY A 1 93 ? -28.363 -15.233 29.215 1.00 92.00 93 GLY A CA 1
ATOM 731 C C . GLY A 1 93 ? -28.046 -16.377 30.185 1.00 92.00 93 GLY A C 1
ATOM 732 O O . GLY A 1 93 ? -28.786 -16.577 31.146 1.00 92.00 93 GLY A O 1
ATOM 733 N N . ASN A 1 94 ? -26.956 -17.117 29.958 1.00 94.12 94 ASN A N 1
ATOM 734 C CA . ASN A 1 94 ? -26.579 -18.288 30.747 1.00 94.12 94 ASN A CA 1
ATOM 735 C C . ASN A 1 94 ? -25.375 -18.007 31.650 1.00 94.12 94 ASN A C 1
ATOM 737 O O . ASN A 1 94 ? -24.560 -17.128 31.380 1.00 94.12 94 ASN A O 1
ATOM 741 N N . TYR A 1 95 ? -25.227 -18.810 32.701 1.00 96.38 95 TYR A N 1
ATOM 742 C CA . TYR A 1 95 ? -24.112 -18.733 33.642 1.00 96.38 95 TYR A CA 1
ATOM 743 C C . TYR A 1 95 ? -23.396 -20.078 33.716 1.00 96.38 95 TYR A C 1
ATOM 745 O O . TYR A 1 95 ? -24.023 -21.128 33.603 1.00 96.38 95 TYR A O 1
ATOM 753 N N . CYS A 1 96 ? -22.085 -20.056 33.947 1.00 94.88 96 CYS A N 1
ATOM 754 C CA . CYS A 1 96 ? -21.304 -21.263 34.185 1.00 94.88 96 CYS A CA 1
ATOM 755 C C . CYS A 1 96 ? -21.806 -21.976 35.447 1.00 94.88 96 CYS A C 1
ATOM 757 O O . CYS A 1 96 ? -21.853 -21.377 36.523 1.00 94.88 96 CYS A O 1
ATOM 759 N N . ASP A 1 97 ? -22.110 -23.269 35.358 1.00 95.56 97 ASP A N 1
ATOM 760 C CA . ASP A 1 97 ? -22.666 -24.023 36.485 1.00 95.56 97 ASP A CA 1
ATOM 761 C C . ASP A 1 97 ? -21.729 -24.114 37.695 1.00 95.56 97 ASP A C 1
ATOM 763 O O . ASP A 1 97 ? -22.210 -24.218 38.827 1.00 95.56 97 ASP A O 1
ATOM 767 N N . VAL A 1 98 ? -20.416 -24.006 37.472 1.00 96.69 98 VAL A N 1
ATOM 768 C CA . VAL A 1 98 ? -19.380 -24.139 38.505 1.00 96.69 98 VAL A CA 1
ATOM 769 C C . VAL A 1 98 ? -19.040 -22.794 39.145 1.00 96.69 98 VAL A C 1
ATOM 771 O O 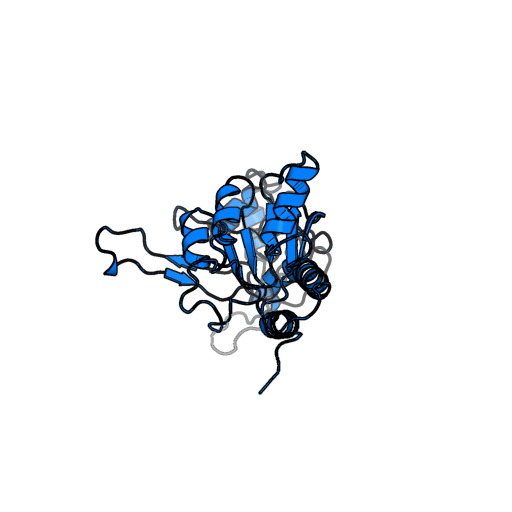. VAL A 1 98 ? -19.199 -22.629 40.351 1.00 96.69 98 VAL A O 1
ATOM 774 N N . CYS A 1 99 ? -18.572 -21.825 38.354 1.00 96.06 99 CYS A N 1
ATOM 775 C CA . CYS A 1 99 ? -18.068 -20.549 38.874 1.00 96.06 99 CYS A CA 1
ATOM 776 C C . CYS A 1 99 ? -19.091 -19.406 38.833 1.00 96.06 99 CYS A C 1
ATOM 778 O O . CYS A 1 99 ? -18.793 -18.321 39.322 1.00 96.06 99 CYS A O 1
ATOM 780 N N . LYS A 1 100 ? -20.283 -19.634 38.258 1.00 94.88 100 LYS A N 1
ATOM 781 C CA . LYS A 1 100 ? -21.363 -18.641 38.095 1.00 94.88 100 LYS A CA 1
ATOM 782 C C . LYS A 1 100 ? -20.981 -17.397 37.284 1.00 94.88 100 LYS A C 1
ATOM 784 O O . LYS A 1 100 ? -21.703 -16.409 37.311 1.00 94.88 100 LYS A O 1
ATOM 789 N N . THR A 1 101 ? -19.881 -17.449 36.535 1.00 95.06 101 THR A N 1
ATOM 790 C CA . THR A 1 101 ? -19.519 -16.412 35.560 1.00 95.06 101 THR A CA 1
ATOM 791 C C . THR A 1 101 ? -20.528 -16.391 34.414 1.00 95.06 101 THR A C 1
ATOM 793 O O . THR A 1 101 ? -21.009 -17.443 33.995 1.00 95.06 101 THR A O 1
ATOM 796 N N . GLU A 1 102 ? -20.843 -15.199 33.917 1.00 94.94 102 GLU A N 1
ATOM 797 C CA . GLU A 1 102 ? -21.656 -14.988 32.718 1.00 94.94 102 GLU A CA 1
ATOM 798 C C . GLU A 1 102 ? -21.044 -15.699 31.503 1.00 94.94 102 GLU A C 1
ATOM 800 O O . GLU A 1 102 ? -19.836 -15.626 31.277 1.00 94.94 102 GLU A O 1
ATOM 805 N N . LEU A 1 103 ? -21.874 -16.394 30.725 1.00 93.56 103 LEU A N 1
ATOM 806 C CA . LEU A 1 103 ? -21.468 -17.025 29.473 1.00 93.56 103 LEU A CA 1
ATOM 807 C C . LEU A 1 103 ? -21.858 -16.139 28.296 1.00 93.56 103 LEU A C 1
ATOM 809 O O . LEU A 1 103 ? -22.977 -15.621 28.239 1.00 93.56 103 LEU A O 1
ATOM 813 N N . TYR A 1 104 ? -20.958 -16.025 27.333 1.00 92.06 104 TYR A N 1
ATOM 814 C CA . TYR A 1 104 ? -21.103 -15.178 26.158 1.00 92.06 104 TYR A CA 1
ATOM 815 C C . TYR A 1 104 ? -21.241 -16.042 24.903 1.00 92.06 104 TYR A C 1
ATOM 817 O O . TYR A 1 104 ? -20.787 -17.187 24.883 1.00 92.06 104 TYR A O 1
ATOM 825 N N . THR A 1 105 ? -21.933 -15.529 23.888 1.00 91.31 105 THR A N 1
ATOM 826 C CA . THR A 1 105 ? -21.946 -16.140 22.555 1.00 91.31 105 THR A CA 1
ATOM 827 C C . THR A 1 105 ? -20.577 -16.005 21.908 1.00 91.31 105 THR A C 1
ATOM 829 O O . THR A 1 105 ? -19.847 -15.062 22.207 1.00 91.31 105 THR A O 1
ATOM 832 N N . ASP A 1 106 ? -20.238 -16.930 21.012 1.00 87.94 106 ASP A N 1
ATOM 833 C CA . ASP A 1 106 ? -18.966 -16.850 20.302 1.00 87.94 106 ASP A CA 1
ATOM 834 C C . ASP A 1 106 ? -18.887 -15.548 19.483 1.00 87.94 106 ASP A C 1
ATOM 836 O O . ASP A 1 106 ? -19.867 -15.181 18.819 1.00 87.94 106 ASP A O 1
ATOM 840 N N . PRO A 1 107 ? -17.739 -14.848 19.509 1.00 86.62 107 PRO A N 1
ATOM 841 C CA . PRO A 1 107 ? -17.525 -13.694 18.653 1.00 86.62 107 PRO A CA 1
ATOM 842 C C . PRO A 1 107 ? -17.547 -14.109 17.183 1.00 86.62 107 PRO A C 1
ATOM 844 O O . PRO A 1 107 ? -17.137 -15.215 16.807 1.00 86.62 107 PRO A O 1
ATOM 847 N N . SER A 1 108 ? -17.968 -13.184 16.327 1.00 83.25 108 SER A N 1
ATOM 848 C CA . SER A 1 108 ? -17.831 -13.371 14.882 1.00 83.25 108 SER A CA 1
ATOM 849 C C . SER A 1 108 ? -16.355 -13.335 14.462 1.00 83.25 108 SER A C 1
ATOM 851 O O . SER A 1 108 ? -15.484 -12.834 15.180 1.00 83.25 108 SER A O 1
ATOM 853 N N . LYS A 1 109 ? -16.038 -13.844 13.264 1.00 81.75 109 LYS A N 1
ATOM 854 C CA . LYS A 1 109 ? -14.661 -13.770 12.734 1.00 81.75 109 LYS A CA 1
ATOM 855 C C . LYS A 1 109 ? -14.196 -12.324 12.589 1.00 81.75 109 LYS A C 1
ATOM 857 O O . LYS A 1 109 ? -13.010 -12.031 12.732 1.00 81.75 109 LYS A O 1
ATOM 862 N N . GLU A 1 110 ? -15.133 -11.439 12.296 1.00 77.62 110 GLU A N 1
ATOM 863 C CA . GLU A 1 110 ? -14.928 -10.019 12.091 1.00 77.62 110 GLU A CA 1
ATOM 864 C C . GLU A 1 110 ? -14.491 -9.339 13.398 1.00 77.62 110 GLU A C 1
ATOM 866 O O . GLU A 1 110 ? -13.524 -8.574 13.374 1.00 77.62 110 GLU A O 1
ATOM 871 N N . GLU A 1 111 ? -15.109 -9.690 14.535 1.00 79.25 111 GLU A N 1
ATOM 872 C CA . GLU A 1 111 ? -14.764 -9.184 15.878 1.00 79.25 111 GLU A CA 1
ATOM 873 C C . GLU A 1 111 ? -13.393 -9.660 16.378 1.00 79.25 111 GLU A C 1
ATOM 875 O O . GLU A 1 111 ? -12.747 -8.984 17.179 1.00 79.25 111 GLU A O 1
ATOM 880 N N . LEU A 1 112 ? -12.904 -10.790 15.863 1.00 86.00 112 LEU A N 1
ATOM 881 C CA . LEU A 1 112 ? -11.579 -11.325 16.190 1.00 86.00 112 LEU A CA 1
ATOM 882 C C . LEU A 1 112 ? -10.435 -10.628 15.438 1.00 86.00 112 LEU A C 1
ATOM 884 O O . LEU A 1 112 ? -9.266 -10.978 15.623 1.00 86.00 112 LEU A O 1
ATOM 888 N N . SER A 1 113 ? -10.741 -9.660 14.572 1.00 86.06 113 SER A N 1
ATOM 889 C CA . SER A 1 113 ? -9.760 -9.018 13.702 1.00 86.06 113 SER A CA 1
ATOM 890 C C . SER A 1 113 ? -9.778 -7.498 13.830 1.00 86.06 113 SER A C 1
ATOM 892 O O . SER A 1 113 ? -10.818 -6.866 13.970 1.00 86.06 113 SER A O 1
ATOM 894 N N . LEU A 1 114 ? -8.605 -6.880 13.710 1.00 88.88 114 LEU A N 1
ATOM 895 C CA . LEU A 1 114 ? -8.469 -5.436 13.545 1.00 88.88 114 LEU A CA 1
ATOM 896 C C . LEU A 1 114 ? -7.747 -5.180 12.226 1.00 88.88 114 LEU A C 1
ATOM 898 O O . LEU A 1 114 ? -6.733 -5.823 11.945 1.00 88.88 114 LEU A O 1
ATOM 902 N N . TRP A 1 115 ? -8.225 -4.226 11.429 1.00 89.50 115 TRP A N 1
ATOM 903 C CA . TRP A 1 115 ? -7.577 -3.787 10.187 1.00 89.50 115 TRP A CA 1
ATOM 904 C C . TRP A 1 115 ? -6.374 -2.887 10.499 1.00 89.50 115 TRP A C 1
ATOM 906 O O . TRP A 1 115 ? -6.252 -1.749 10.049 1.00 89.50 115 TRP A O 1
ATOM 916 N N . LEU A 1 116 ? -5.481 -3.418 11.330 1.00 91.62 116 LEU A N 1
ATOM 917 C CA . LEU A 1 116 ? -4.223 -2.841 11.752 1.00 91.62 116 LEU A CA 1
ATOM 918 C C . LEU A 1 116 ? -3.168 -3.935 11.648 1.00 91.62 116 LEU A C 1
ATOM 920 O O . LEU A 1 116 ? -3.234 -4.942 12.349 1.00 91.62 116 LEU A O 1
ATOM 924 N N . HIS A 1 117 ? -2.188 -3.734 10.775 1.00 90.75 117 HIS A N 1
ATOM 925 C CA . HIS A 1 117 ? -1.156 -4.725 10.513 1.00 90.75 117 HIS A CA 1
ATOM 926 C C . HIS A 1 117 ? 0.223 -4.191 10.883 1.00 90.75 117 HIS A C 1
ATOM 928 O O . HIS A 1 117 ? 0.637 -3.116 10.442 1.00 90.75 117 HIS A O 1
ATOM 934 N N . ALA A 1 118 ? 0.947 -4.965 11.684 1.00 90.62 118 ALA A N 1
ATOM 935 C CA . ALA A 1 118 ? 2.321 -4.674 12.048 1.00 90.62 118 ALA A CA 1
ATOM 936 C C . ALA A 1 118 ? 3.269 -5.047 10.902 1.00 90.62 118 ALA A C 1
ATOM 938 O O . ALA A 1 118 ? 3.833 -6.133 10.872 1.00 90.62 118 ALA A O 1
ATOM 939 N N . PHE A 1 119 ? 3.415 -4.127 9.951 1.00 88.12 119 PHE A N 1
ATOM 940 C CA . PHE A 1 119 ? 4.108 -4.397 8.693 1.00 88.12 119 PHE A CA 1
ATOM 941 C C . PHE A 1 119 ? 5.630 -4.546 8.826 1.00 88.12 119 PHE A C 1
ATOM 943 O O . PHE A 1 119 ? 6.232 -5.419 8.206 1.00 88.12 119 PHE A O 1
ATOM 950 N N . LYS A 1 120 ? 6.280 -3.665 9.594 1.00 87.12 120 LYS A N 1
ATOM 951 C CA . LYS A 1 120 ? 7.741 -3.618 9.685 1.00 87.12 120 LYS A CA 1
ATOM 952 C C . LYS A 1 120 ? 8.200 -3.150 11.055 1.00 87.12 120 LYS A C 1
ATOM 954 O O . LYS A 1 120 ? 7.669 -2.182 11.596 1.00 87.12 120 LYS A O 1
ATOM 959 N N . TYR A 1 121 ? 9.250 -3.799 11.540 1.00 87.88 121 TYR A N 1
ATOM 960 C CA . TYR A 1 121 ? 10.008 -3.407 12.716 1.00 87.88 121 TYR A CA 1
ATOM 961 C C . TYR A 1 121 ? 11.471 -3.237 12.320 1.00 87.88 121 TYR A C 1
ATOM 963 O O . TYR A 1 121 ? 12.019 -4.066 11.596 1.00 87.88 121 TYR A O 1
ATOM 971 N N . GLU A 1 122 ? 12.105 -2.167 12.780 1.00 86.38 122 GLU A N 1
ATOM 972 C CA . GLU A 1 122 ? 13.528 -1.924 12.553 1.00 86.38 122 GLU A CA 1
ATOM 973 C C . GLU A 1 122 ? 14.149 -1.264 13.782 1.00 86.38 122 GLU A C 1
ATOM 975 O O . GLU A 1 122 ? 13.483 -0.503 14.492 1.00 86.38 122 GLU A O 1
ATOM 980 N N . SER A 1 123 ? 15.421 -1.559 14.042 1.00 86.62 123 SER A N 1
ATOM 981 C CA . SER A 1 123 ? 16.185 -0.841 15.057 1.00 86.62 123 SER A CA 1
ATOM 982 C C . SER A 1 123 ? 16.470 0.592 14.610 1.00 86.62 123 SER A C 1
ATOM 984 O O . SER A 1 123 ? 16.518 0.909 13.419 1.00 86.62 123 SER A O 1
ATOM 986 N N . LEU A 1 124 ? 16.745 1.467 15.578 1.00 82.19 124 LEU A N 1
ATOM 987 C CA . LEU A 1 124 ? 17.403 2.734 15.273 1.00 82.19 124 LEU A CA 1
ATOM 988 C C . LEU A 1 124 ? 18.783 2.444 14.663 1.00 82.19 124 LEU A C 1
ATOM 990 O O . LEU A 1 124 ? 19.424 1.455 15.020 1.00 82.19 124 LEU A O 1
ATOM 994 N N . LYS A 1 125 ? 19.219 3.286 13.720 1.00 77.81 125 LYS A N 1
ATOM 995 C CA . LYS A 1 125 ? 20.545 3.157 13.105 1.00 77.81 125 LYS A CA 1
ATOM 996 C C . LYS A 1 125 ? 21.613 3.384 14.179 1.00 77.81 125 LYS A C 1
ATOM 998 O O . LYS A 1 125 ? 21.754 4.504 14.662 1.00 77.81 125 LYS A O 1
ATOM 1003 N N . ASN A 1 126 ? 22.351 2.331 14.518 1.00 77.12 126 ASN A N 1
ATOM 1004 C CA . ASN A 1 126 ? 23.464 2.364 15.464 1.00 77.12 126 ASN A CA 1
ATOM 1005 C C . ASN A 1 126 ? 24.810 2.489 14.731 1.00 77.12 126 ASN A C 1
ATOM 1007 O O . ASN A 1 126 ? 24.926 2.110 13.562 1.00 77.12 126 ASN A O 1
ATOM 1011 N N . GLU A 1 127 ? 25.833 2.996 15.432 1.00 77.62 127 GLU A N 1
ATOM 1012 C CA . GLU A 1 127 ? 27.202 3.138 14.902 1.00 77.62 127 GLU A CA 1
ATOM 1013 C C . GLU A 1 127 ? 27.814 1.794 14.495 1.00 77.62 127 GLU A C 1
ATOM 1015 O O . GLU A 1 127 ? 28.561 1.726 13.522 1.00 77.62 127 GLU A O 1
ATOM 1020 N N . ASN A 1 128 ? 27.470 0.719 15.209 1.00 81.12 128 ASN A N 1
ATOM 1021 C CA . ASN A 1 128 ? 27.856 -0.639 14.861 1.00 81.12 128 ASN A CA 1
ATOM 1022 C C . ASN A 1 128 ? 26.791 -1.274 13.946 1.00 81.12 128 ASN A C 1
ATOM 1024 O O . ASN A 1 128 ? 25.701 -1.611 14.416 1.00 81.12 128 ASN A O 1
ATOM 1028 N N . PRO A 1 129 ? 27.088 -1.513 12.653 1.00 76.69 129 PRO A N 1
ATOM 1029 C CA . PRO A 1 129 ? 26.104 -2.033 11.706 1.00 76.69 129 PRO A CA 1
ATOM 1030 C C . PRO A 1 129 ? 25.558 -3.417 12.065 1.00 76.69 129 PRO A C 1
ATOM 1032 O O . PRO A 1 129 ? 24.478 -3.770 11.603 1.00 76.69 129 PRO A O 1
ATOM 1035 N N . LYS A 1 130 ? 26.283 -4.196 12.880 1.00 79.00 130 LYS A N 1
ATOM 1036 C CA . LYS A 1 130 ? 25.849 -5.531 13.324 1.00 79.00 130 LYS A CA 1
ATOM 1037 C C . LYS A 1 130 ? 24.651 -5.495 14.273 1.00 79.00 130 LYS A C 1
ATOM 1039 O O . LYS A 1 130 ? 23.951 -6.494 14.377 1.00 79.00 130 LYS A O 1
ATOM 1044 N N . ASP A 1 131 ? 24.412 -4.357 14.918 1.00 81.81 131 ASP A N 1
ATOM 1045 C CA . ASP A 1 131 ? 23.291 -4.170 15.841 1.00 81.81 131 ASP A CA 1
ATOM 1046 C C . ASP A 1 131 ? 22.039 -3.649 15.118 1.00 81.81 131 ASP A C 1
ATOM 1048 O O . ASP A 1 131 ? 20.979 -3.501 15.731 1.00 81.81 131 ASP A O 1
ATOM 1052 N N . ASN A 1 132 ? 22.151 -3.375 13.811 1.00 86.44 132 ASN A N 1
ATOM 1053 C CA . ASN A 1 132 ? 21.027 -2.968 12.987 1.00 86.44 132 ASN A CA 1
ATOM 1054 C C . ASN A 1 132 ? 20.230 -4.195 12.543 1.00 86.44 132 ASN A C 1
ATOM 1056 O O . ASN A 1 132 ? 20.765 -5.090 11.888 1.00 86.44 132 ASN A O 1
ATOM 1060 N N . TRP A 1 133 ? 18.935 -4.213 12.841 1.00 86.38 133 TRP A N 1
ATOM 1061 C CA . TRP A 1 133 ? 18.031 -5.271 12.401 1.00 86.38 133 TRP A CA 1
ATOM 1062 C C . TRP A 1 133 ? 16.770 -4.684 11.776 1.00 86.38 133 TRP A C 1
ATOM 1064 O O . TRP A 1 133 ? 16.335 -3.579 12.098 1.00 86.38 133 TRP A O 1
ATOM 1074 N N . SER A 1 134 ? 16.181 -5.440 10.856 1.00 85.12 134 SER A N 1
ATOM 1075 C CA . SER A 1 134 ? 14.929 -5.096 10.195 1.00 85.12 134 SER A CA 1
ATOM 1076 C C . SER A 1 134 ? 14.170 -6.377 9.892 1.00 85.12 134 SER A C 1
ATOM 1078 O O . SER A 1 134 ? 14.727 -7.309 9.317 1.00 85.12 134 SER A O 1
ATOM 1080 N N . TYR A 1 135 ? 12.893 -6.401 10.247 1.00 84.88 135 TYR A N 1
ATOM 1081 C CA . TYR A 1 135 ? 11.971 -7.489 9.959 1.00 84.88 135 TYR A CA 1
ATOM 1082 C C . TYR A 1 135 ? 10.700 -6.923 9.331 1.00 84.88 135 TYR A C 1
ATOM 1084 O O . TYR A 1 135 ? 10.218 -5.860 9.728 1.00 84.88 135 TYR A O 1
ATOM 1092 N N . SER A 1 136 ? 10.154 -7.608 8.333 1.00 85.50 136 SER A N 1
ATOM 1093 C CA . SER A 1 136 ? 8.906 -7.217 7.678 1.00 85.50 136 SER A CA 1
ATOM 1094 C C . SER A 1 136 ? 8.075 -8.447 7.362 1.00 85.50 136 SER A C 1
ATOM 1096 O O . SER A 1 136 ? 8.618 -9.516 7.087 1.00 85.50 136 SER A O 1
ATOM 1098 N N . THR A 1 137 ? 6.763 -8.278 7.413 1.00 85.94 137 THR A N 1
ATOM 1099 C CA . THR A 1 137 ? 5.780 -9.293 7.040 1.00 85.94 137 THR A CA 1
ATOM 1100 C C . THR A 1 137 ? 5.258 -9.032 5.633 1.00 85.94 137 THR A C 1
ATOM 1102 O O . THR A 1 137 ? 5.395 -7.935 5.085 1.00 85.94 137 THR A O 1
ATOM 1105 N N . GLU A 1 138 ? 4.640 -10.047 5.033 1.00 81.94 138 GLU A N 1
ATOM 1106 C CA . GLU A 1 138 ? 3.890 -9.857 3.794 1.00 81.94 138 GLU A CA 1
ATOM 1107 C C . GLU A 1 138 ? 2.694 -8.930 4.024 1.00 81.94 138 GLU A C 1
ATOM 1109 O O . GLU A 1 138 ? 2.101 -8.905 5.106 1.00 81.94 138 GLU A O 1
ATOM 1114 N N . LEU A 1 139 ? 2.320 -8.171 2.991 1.00 79.88 139 LEU A N 1
ATOM 1115 C CA . LEU A 1 139 ? 1.112 -7.362 3.061 1.00 79.88 139 LEU A CA 1
ATOM 1116 C C . LEU A 1 139 ? -0.122 -8.265 3.164 1.00 79.88 139 LEU A C 1
ATOM 1118 O O . LEU A 1 139 ? -0.248 -9.223 2.397 1.00 79.88 139 LEU A O 1
ATOM 1122 N N . PRO A 1 140 ? -1.067 -7.944 4.060 1.00 79.56 140 PRO A N 1
ATOM 1123 C CA . PRO A 1 140 ? -2.269 -8.741 4.205 1.00 79.56 140 PRO A CA 1
ATOM 1124 C C . PRO A 1 140 ? -3.145 -8.639 2.942 1.00 79.56 140 PRO A C 1
ATOM 1126 O O . PRO A 1 140 ? -3.145 -7.595 2.285 1.00 79.56 140 PRO A O 1
ATOM 1129 N N . PRO A 1 141 ? -3.953 -9.666 2.617 1.00 77.25 141 PRO A N 1
ATOM 1130 C CA . PRO A 1 141 ? -4.750 -9.692 1.384 1.00 77.25 141 PRO A CA 1
ATOM 1131 C C . PRO A 1 141 ? -5.702 -8.499 1.203 1.00 77.25 141 PRO A C 1
ATOM 1133 O O . PRO A 1 141 ? -5.932 -8.039 0.089 1.00 77.25 141 PRO A O 1
ATOM 1136 N N . TRP A 1 142 ? -6.237 -7.959 2.301 1.00 75.31 142 TRP A N 1
ATOM 1137 C CA . TRP A 1 142 ? -7.106 -6.778 2.276 1.00 75.31 142 TRP A CA 1
ATOM 1138 C C . TRP A 1 142 ? -6.361 -5.480 1.931 1.00 75.31 142 TRP A C 1
ATOM 1140 O O . TRP A 1 142 ? -6.991 -4.496 1.563 1.00 75.31 142 TRP A O 1
ATOM 1150 N N . CYS A 1 143 ? -5.030 -5.464 2.042 1.00 76.56 143 CYS A N 1
ATOM 1151 C CA . CYS A 1 143 ? -4.200 -4.336 1.635 1.00 76.56 143 CYS A CA 1
ATOM 1152 C C . CYS A 1 143 ? -3.880 -4.394 0.133 1.00 76.56 143 CYS A C 1
ATOM 1154 O O . CYS A 1 143 ? -3.793 -3.373 -0.545 1.00 76.56 143 CYS A O 1
ATOM 1156 N N . THR A 1 144 ? -3.715 -5.602 -0.405 1.00 74.75 144 THR A N 1
ATOM 1157 C CA . THR A 1 144 ? -3.238 -5.800 -1.777 1.00 74.75 144 THR A CA 1
ATOM 1158 C C . THR A 1 144 ? -4.327 -5.587 -2.819 1.00 74.75 144 THR A C 1
ATOM 1160 O O . THR A 1 144 ? -4.036 -5.100 -3.910 1.00 74.75 144 THR A O 1
ATOM 1163 N N . SER A 1 145 ? -5.588 -5.851 -2.469 1.00 75.12 145 SER A N 1
ATOM 1164 C CA . SER A 1 145 ? -6.749 -5.696 -3.356 1.00 75.12 145 SER A CA 1
ATOM 1165 C C . SER A 1 145 ? -6.845 -4.326 -4.039 1.00 75.12 145 SER A C 1
ATOM 1167 O O . SER A 1 145 ? -7.233 -4.280 -5.205 1.00 75.12 145 SER A O 1
ATOM 1169 N N . LEU A 1 146 ? -6.442 -3.233 -3.376 1.00 75.62 146 LEU A N 1
ATOM 1170 C CA . LEU A 1 146 ? -6.468 -1.883 -3.963 1.00 75.62 146 LEU A CA 1
ATOM 1171 C C . LEU A 1 146 ? -5.423 -1.682 -5.066 1.00 75.62 146 LEU A C 1
ATOM 1173 O O . LEU A 1 146 ? -5.624 -0.893 -5.986 1.00 75.62 146 LEU A O 1
ATOM 1177 N N . TYR A 1 147 ? -4.308 -2.403 -4.997 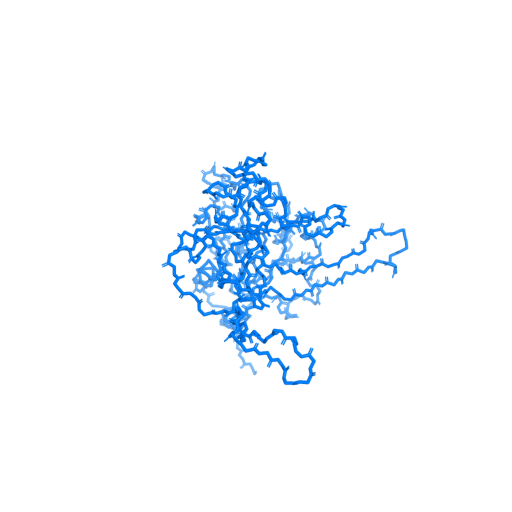1.00 82.25 147 TYR A N 1
ATOM 1178 C CA . TYR A 1 147 ? -3.219 -2.290 -5.965 1.00 82.25 147 TYR A CA 1
ATOM 1179 C C . TYR A 1 147 ? -3.423 -3.203 -7.181 1.00 82.25 147 TYR A C 1
ATOM 1181 O O . TYR A 1 147 ? -2.907 -2.923 -8.267 1.00 82.25 147 TYR A O 1
ATOM 1189 N N . ASN A 1 148 ? -4.194 -4.282 -7.015 1.00 87.75 148 ASN A N 1
ATOM 1190 C CA . ASN A 1 148 ? -4.389 -5.316 -8.030 1.00 87.75 148 ASN A CA 1
ATOM 1191 C C . ASN A 1 148 ? -4.894 -4.777 -9.382 1.00 87.75 148 ASN A C 1
ATOM 1193 O O . ASN A 1 148 ? -4.319 -5.172 -10.398 1.00 87.75 148 ASN A O 1
ATOM 1197 N N . PRO A 1 149 ? -5.899 -3.876 -9.460 1.00 91.50 149 PRO A N 1
ATOM 1198 C CA . PRO A 1 149 ? -6.395 -3.390 -10.748 1.00 91.50 149 PRO A CA 1
ATOM 1199 C C . PRO A 1 149 ? -5.315 -2.675 -11.563 1.00 91.50 149 PRO A C 1
ATOM 1201 O O . PRO A 1 149 ? -5.184 -2.918 -12.763 1.00 91.50 149 PRO A O 1
ATOM 1204 N N . PHE A 1 150 ? -4.503 -1.836 -10.915 1.00 94.88 150 PHE A N 1
ATOM 1205 C CA . PHE A 1 150 ? -3.403 -1.144 -11.581 1.00 94.88 150 PHE A CA 1
ATOM 1206 C C . PHE A 1 150 ? -2.284 -2.106 -11.962 1.00 94.88 150 PHE A C 1
ATOM 1208 O O . PHE A 1 150 ? -1.771 -1.996 -13.068 1.00 94.88 150 PHE A O 1
ATOM 1215 N N . MET A 1 151 ? -1.955 -3.093 -11.123 1.00 96.25 151 MET A N 1
ATOM 1216 C CA . MET A 1 151 ? -0.962 -4.105 -11.493 1.00 96.25 151 MET A CA 1
ATOM 1217 C C . MET A 1 151 ? -1.413 -4.958 -12.689 1.00 96.25 151 MET A C 1
ATOM 1219 O O . MET A 1 151 ? -0.623 -5.192 -13.598 1.00 96.25 151 MET A O 1
ATOM 1223 N N . GLU A 1 152 ? -2.685 -5.361 -12.760 1.00 96.56 152 GLU A N 1
ATOM 1224 C CA . GLU A 1 152 ? -3.234 -6.052 -13.939 1.00 96.56 152 GLU A CA 1
ATOM 1225 C C . GLU A 1 152 ? -3.135 -5.177 -15.206 1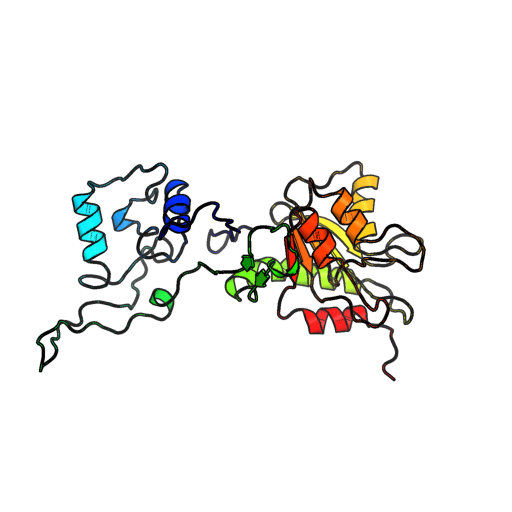.00 96.56 152 GLU A C 1
ATOM 1227 O O . GLU A 1 152 ? -2.818 -5.677 -16.286 1.00 96.56 152 GLU A O 1
ATOM 1232 N N . LEU A 1 153 ? -3.358 -3.861 -15.099 1.00 97.69 153 LEU A N 1
ATOM 1233 C CA . LEU A 1 153 ? -3.145 -2.929 -16.214 1.00 97.69 153 LEU A CA 1
ATOM 1234 C C . LEU A 1 153 ? -1.658 -2.793 -16.576 1.00 97.69 153 LEU A C 1
ATOM 1236 O O . LEU A 1 153 ? -1.331 -2.789 -17.761 1.00 97.69 153 LEU A O 1
ATOM 1240 N N . THR A 1 154 ? -0.758 -2.751 -15.594 1.00 98.44 154 THR A N 1
ATOM 1241 C CA . THR A 1 154 ? 0.697 -2.744 -15.808 1.00 98.44 154 THR A CA 1
ATOM 1242 C C . THR A 1 154 ? 1.154 -3.994 -16.559 1.00 98.44 154 THR A C 1
ATOM 1244 O O . THR A 1 154 ? 1.945 -3.894 -17.495 1.00 98.44 154 THR A O 1
ATOM 1247 N N . LEU A 1 155 ? 0.610 -5.167 -16.220 1.00 97.94 155 LEU A N 1
ATOM 1248 C CA . LEU A 1 155 ? 0.868 -6.409 -16.952 1.00 97.94 155 LEU A CA 1
ATOM 1249 C C . LEU A 1 155 ? 0.332 -6.363 -18.389 1.00 97.94 155 LEU A C 1
ATOM 1251 O O . LEU A 1 155 ? 0.998 -6.854 -19.296 1.00 97.94 155 LEU A O 1
ATOM 1255 N N . LYS A 1 156 ? -0.829 -5.739 -18.628 1.00 98.00 156 LYS A N 1
ATOM 1256 C CA . LYS A 1 156 ? -1.339 -5.522 -19.995 1.00 98.00 156 LYS A CA 1
ATOM 1257 C C . LYS A 1 156 ? -0.461 -4.575 -20.808 1.00 98.00 156 LYS A C 1
ATOM 1259 O O . LYS A 1 156 ? -0.357 -4.759 -22.014 1.00 98.00 156 LYS A O 1
ATOM 1264 N N . GLU A 1 157 ? 0.152 -3.570 -20.183 1.00 98.19 157 GLU A N 1
ATOM 1265 C CA . GLU A 1 157 ? 1.151 -2.732 -20.858 1.00 98.19 157 GLU A CA 1
ATOM 1266 C C . GLU A 1 157 ? 2.408 -3.545 -21.191 1.00 98.19 157 GLU A C 1
ATOM 1268 O O . GLU A 1 157 ? 2.879 -3.473 -22.321 1.00 98.19 157 GLU A O 1
ATOM 1273 N N . ALA A 1 158 ? 2.893 -4.381 -20.264 1.00 97.62 158 ALA A N 1
ATOM 1274 C CA . ALA A 1 158 ? 4.014 -5.291 -20.519 1.00 97.62 158 ALA A CA 1
ATOM 1275 C C . ALA A 1 158 ? 3.734 -6.243 -21.697 1.00 97.62 158 ALA A C 1
ATOM 1277 O O . ALA A 1 158 ? 4.636 -6.573 -22.462 1.00 97.62 158 ALA A O 1
ATOM 1278 N N . ASP A 1 159 ? 2.474 -6.652 -21.872 1.00 96.31 159 ASP A N 1
ATOM 1279 C CA . ASP A 1 159 ? 2.061 -7.561 -22.942 1.00 96.31 159 ASP A CA 1
ATOM 1280 C C . ASP A 1 159 ? 2.055 -6.939 -24.347 1.00 96.31 159 ASP A C 1
ATOM 1282 O O . ASP A 1 159 ? 1.885 -7.646 -25.337 1.00 96.31 159 ASP A O 1
ATOM 1286 N N . LYS A 1 160 ? 2.248 -5.619 -24.448 1.00 96.75 160 LYS A N 1
ATOM 1287 C CA . LYS A 1 160 ? 2.413 -4.919 -25.731 1.00 96.75 160 LYS A CA 1
ATOM 1288 C C . LYS A 1 160 ? 3.836 -4.996 -26.272 1.00 96.75 160 LYS A C 1
ATOM 1290 O O . LYS A 1 160 ? 4.066 -4.602 -27.412 1.00 96.75 160 LYS A O 1
ATOM 1295 N N . CYS A 1 161 ? 4.796 -5.446 -25.464 1.00 95.50 161 CYS A N 1
ATOM 1296 C CA . CYS A 1 161 ? 6.160 -5.651 -25.922 1.00 95.50 161 CYS A CA 1
ATOM 1297 C C . CYS A 1 161 ? 6.195 -6.710 -27.028 1.00 95.50 161 CYS A C 1
ATOM 1299 O O . CYS A 1 161 ? 5.704 -7.822 -26.839 1.00 95.50 161 CYS A O 1
ATOM 1301 N N . GLU A 1 162 ? 6.883 -6.409 -28.129 1.00 92.06 162 GLU A N 1
ATOM 1302 C CA . GLU A 1 162 ? 7.278 -7.448 -29.080 1.00 92.06 162 GLU A CA 1
ATOM 1303 C C . GLU A 1 162 ? 8.194 -8.467 -28.366 1.00 92.06 162 GLU A C 1
ATOM 1305 O O . GLU A 1 162 ? 9.200 -8.054 -27.756 1.00 92.06 162 GLU A O 1
ATOM 1310 N N . PRO A 1 163 ? 7.854 -9.774 -28.392 1.00 90.19 163 PRO A N 1
ATOM 1311 C CA . PRO A 1 163 ? 8.629 -10.815 -27.724 1.00 90.19 163 PRO A CA 1
ATOM 1312 C C . PRO A 1 163 ? 10.060 -10.923 -28.258 1.00 90.19 163 PRO A C 1
ATOM 1314 O O . PRO A 1 163 ? 10.301 -10.867 -29.463 1.00 90.19 163 PRO A O 1
ATOM 1317 N N . THR A 1 164 ? 11.020 -11.138 -27.360 1.00 88.56 164 THR A N 1
ATOM 1318 C CA . THR A 1 164 ? 12.432 -11.358 -27.701 1.00 88.56 164 THR A CA 1
ATOM 1319 C C . THR A 1 164 ? 13.092 -12.260 -26.659 1.00 88.56 164 THR A C 1
ATOM 1321 O O . THR A 1 164 ? 12.635 -12.347 -25.523 1.00 88.56 164 THR A O 1
ATOM 1324 N N . ASP A 1 165 ? 14.166 -12.931 -27.060 1.00 86.75 165 ASP A N 1
ATOM 1325 C CA . ASP A 1 165 ? 15.031 -13.777 -26.236 1.00 86.75 165 ASP A CA 1
ATOM 1326 C C . ASP A 1 165 ? 16.170 -13.002 -25.546 1.00 86.75 165 ASP A C 1
ATOM 1328 O O . ASP A 1 165 ? 16.915 -13.571 -24.752 1.00 86.75 165 ASP A O 1
ATOM 1332 N N . LYS A 1 166 ? 16.331 -11.708 -25.856 1.00 86.00 166 LYS A N 1
ATOM 1333 C CA . LYS A 1 166 ? 17.466 -10.880 -25.401 1.00 86.00 166 LYS A CA 1
ATOM 1334 C C . LYS A 1 166 ? 17.118 -9.875 -24.309 1.00 86.00 166 LYS A C 1
ATOM 1336 O O . LYS A 1 166 ? 18.014 -9.197 -23.808 1.00 86.00 166 LYS A O 1
ATOM 1341 N N . ALA A 1 167 ? 15.837 -9.697 -24.001 1.00 88.31 167 ALA A N 1
ATOM 1342 C CA . ALA A 1 167 ? 15.380 -8.695 -23.047 1.00 88.31 167 ALA A CA 1
ATOM 1343 C C . ALA A 1 167 ? 13.998 -9.038 -22.491 1.00 88.31 167 ALA A C 1
ATOM 1345 O O . ALA A 1 167 ? 13.147 -9.575 -23.195 1.00 88.31 167 ALA A O 1
ATOM 1346 N N . PHE A 1 168 ? 13.739 -8.623 -21.253 1.00 92.31 168 PHE A N 1
ATOM 1347 C CA . PHE A 1 168 ? 12.437 -8.815 -20.626 1.00 92.31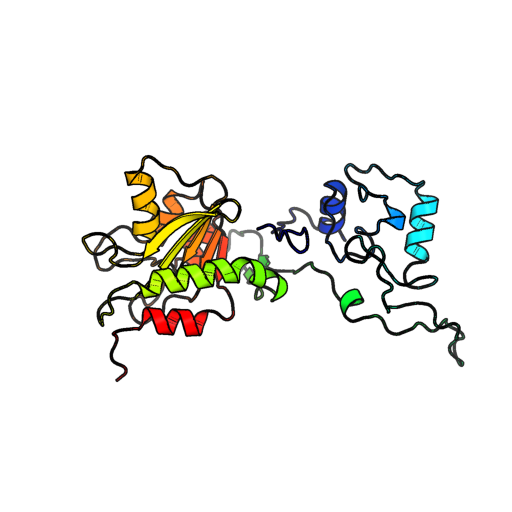 168 PHE A CA 1
ATOM 1348 C C . PHE A 1 168 ? 11.349 -7.894 -21.186 1.00 92.31 168 PHE A C 1
ATOM 1350 O O . PHE A 1 168 ? 11.596 -6.741 -21.569 1.00 92.31 168 PHE A O 1
ATOM 1357 N N . ASN A 1 169 ? 10.118 -8.401 -21.186 1.00 95.44 169 ASN A N 1
ATOM 1358 C CA . ASN A 1 169 ? 8.910 -7.612 -21.420 1.00 95.44 169 ASN A CA 1
ATOM 1359 C C . ASN A 1 169 ? 8.446 -7.014 -20.094 1.00 95.44 169 ASN A C 1
ATOM 1361 O O . ASN A 1 169 ? 7.997 -7.730 -19.200 1.00 95.44 169 ASN A O 1
ATOM 1365 N N . VAL A 1 170 ? 8.584 -5.701 -19.951 1.00 97.38 170 VAL A N 1
ATOM 1366 C CA . VAL A 1 170 ? 8.230 -4.992 -18.720 1.00 97.38 170 VAL A CA 1
ATOM 1367 C C . VAL A 1 170 ? 7.220 -3.912 -19.062 1.00 97.38 170 VAL A C 1
ATOM 1369 O O . VAL A 1 170 ? 7.309 -3.286 -20.117 1.00 97.38 170 VAL A O 1
ATOM 1372 N N . GLY A 1 171 ? 6.253 -3.711 -18.178 1.00 98.31 171 GLY A N 1
ATOM 1373 C CA . GLY A 1 171 ? 5.268 -2.640 -18.231 1.00 98.31 171 GLY A CA 1
ATOM 1374 C C . GLY A 1 171 ? 5.396 -1.761 -16.996 1.00 98.31 171 GLY A C 1
ATOM 1375 O O . GLY A 1 171 ? 5.802 -2.229 -15.933 1.00 98.31 171 GLY A O 1
ATOM 1376 N N . CYS A 1 172 ? 5.046 -0.490 -17.137 1.00 98.56 172 CYS A N 1
ATOM 1377 C CA . CYS A 1 172 ? 5.099 0.513 -16.087 1.00 98.56 172 CYS A CA 1
ATOM 1378 C C . CYS A 1 172 ? 3.888 1.448 -16.183 1.00 98.56 172 CYS A C 1
ATOM 1380 O O . CYS A 1 172 ? 3.485 1.837 -17.280 1.00 98.56 172 CYS A O 1
ATOM 1382 N N . LEU A 1 173 ? 3.322 1.830 -15.040 1.00 98.38 173 LEU A N 1
ATOM 1383 C CA . LEU A 1 173 ? 2.305 2.872 -14.914 1.00 98.38 173 LEU A CA 1
ATOM 1384 C C . LEU A 1 173 ? 2.725 3.873 -13.837 1.00 98.38 173 LEU A C 1
ATOM 1386 O O . LEU A 1 173 ? 3.226 3.486 -12.787 1.00 98.38 173 LEU A O 1
ATOM 1390 N N . ILE A 1 174 ? 2.443 5.152 -14.060 1.00 98.00 174 ILE A N 1
ATOM 1391 C CA . ILE A 1 174 ? 2.503 6.193 -13.029 1.00 98.00 174 ILE A CA 1
ATOM 1392 C C . ILE A 1 174 ? 1.063 6.575 -12.707 1.00 98.00 174 ILE A C 1
ATOM 1394 O O . ILE A 1 174 ? 0.306 6.944 -13.608 1.00 98.00 174 ILE A O 1
ATOM 1398 N N . VAL A 1 175 ? 0.676 6.459 -11.440 1.00 96.12 175 VAL A N 1
ATOM 1399 C CA . VAL A 1 175 ? -0.699 6.649 -10.967 1.00 96.12 175 VAL A CA 1
ATOM 1400 C C . VAL A 1 175 ? -0.731 7.728 -9.890 1.00 96.12 175 VAL A C 1
ATOM 1402 O O . VAL A 1 175 ? 0.086 7.716 -8.972 1.00 96.12 175 VAL A O 1
ATOM 1405 N N . HIS A 1 176 ? -1.701 8.630 -9.977 1.00 94.12 176 HIS A N 1
ATOM 1406 C CA . HIS A 1 176 ? -1.975 9.655 -8.974 1.00 94.12 176 HIS A CA 1
ATOM 1407 C C . HIS A 1 176 ? -3.487 9.784 -8.789 1.00 94.12 176 HIS A C 1
ATOM 1409 O O . HIS A 1 176 ? -4.208 9.840 -9.784 1.00 94.12 176 HIS A O 1
ATOM 1415 N N . ASP A 1 177 ? -3.966 9.791 -7.543 1.00 88.69 177 ASP A N 1
ATOM 1416 C CA . ASP A 1 177 ? -5.398 9.850 -7.202 1.00 88.69 177 ASP A CA 1
ATOM 1417 C C . ASP A 1 177 ? -6.260 8.876 -8.026 1.00 88.69 177 ASP A C 1
ATOM 1419 O O . ASP A 1 177 ? -7.250 9.252 -8.656 1.00 88.69 177 ASP A O 1
ATOM 1423 N N . ASP A 1 178 ? -5.812 7.616 -8.079 1.00 86.56 178 ASP A N 1
ATOM 1424 C CA . ASP A 1 178 ? -6.444 6.507 -8.808 1.00 86.56 178 ASP A CA 1
ATOM 1425 C C . ASP A 1 178 ? -6.603 6.747 -10.330 1.00 86.56 178 ASP A C 1
ATOM 1427 O O . ASP A 1 178 ? -7.338 6.041 -11.026 1.00 86.56 178 ASP A O 1
ATOM 1431 N N . LYS A 1 179 ? -5.861 7.712 -10.888 1.00 92.44 179 LYS A N 1
ATOM 1432 C CA . LYS A 1 179 ? -5.779 7.988 -12.326 1.00 92.44 179 LYS A CA 1
ATOM 1433 C C . LYS A 1 179 ? -4.399 7.654 -12.859 1.00 92.44 179 LYS A C 1
ATOM 1435 O O . LYS A 1 179 ? -3.380 7.994 -12.264 1.00 92.44 179 LYS A O 1
ATOM 1440 N N . ILE A 1 180 ? -4.366 7.021 -14.027 1.00 96.44 180 ILE A N 1
ATOM 1441 C CA . ILE A 1 180 ? -3.119 6.764 -14.748 1.00 96.44 180 ILE A CA 1
ATOM 1442 C C . ILE A 1 180 ? -2.658 8.076 -15.382 1.00 96.44 180 ILE A C 1
ATOM 1444 O O . ILE A 1 180 ? -3.313 8.590 -16.286 1.00 96.44 18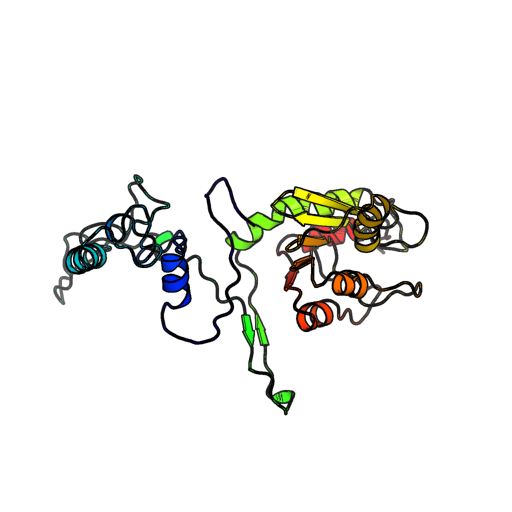0 ILE A O 1
ATOM 1448 N N . VAL A 1 181 ? -1.530 8.585 -14.900 1.00 96.56 181 VAL A N 1
ATOM 1449 C CA . VAL A 1 181 ? -0.860 9.794 -15.391 1.00 96.56 181 VAL A CA 1
ATOM 1450 C C . VAL A 1 181 ? -0.011 9.458 -16.612 1.00 96.56 181 VAL A C 1
ATOM 1452 O O . VAL A 1 181 ? -0.055 10.153 -17.618 1.00 96.56 181 VAL A O 1
ATOM 1455 N N . SER A 1 182 ? 0.732 8.353 -16.550 1.00 98.00 182 SER A N 1
ATOM 1456 C CA . SER A 1 182 ? 1.540 7.871 -17.668 1.00 98.00 182 SER A CA 1
ATOM 1457 C C . SER A 1 182 ? 1.637 6.352 -17.665 1.00 98.00 182 SER A C 1
ATOM 1459 O O . SER A 1 182 ? 1.383 5.691 -16.658 1.00 98.00 182 SER A O 1
ATOM 1461 N N . LYS A 1 183 ? 2.002 5.798 -18.816 1.00 98.12 183 LYS A N 1
ATOM 1462 C CA . LYS A 1 183 ? 2.189 4.363 -19.063 1.00 98.12 183 LYS A CA 1
ATOM 1463 C C . LYS A 1 183 ? 3.517 4.179 -19.763 1.00 98.12 183 LYS A C 1
ATOM 1465 O O . LYS A 1 183 ? 3.940 5.095 -20.450 1.00 98.12 183 LYS A O 1
ATOM 1470 N N . GLY A 1 184 ? 4.119 3.010 -19.721 1.00 97.88 184 GLY A N 1
ATOM 1471 C CA . GLY A 1 184 ? 5.259 2.680 -20.564 1.00 97.88 184 GLY A CA 1
ATOM 1472 C C . GLY A 1 184 ? 5.450 1.181 -20.639 1.00 97.88 184 GLY A C 1
ATOM 1473 O O . GLY A 1 184 ? 5.082 0.464 -19.712 1.00 97.88 184 GLY A O 1
ATOM 1474 N N . PHE A 1 185 ? 6.030 0.699 -21.727 1.00 98.06 185 PHE A N 1
ATOM 1475 C CA . PHE A 1 185 ? 6.490 -0.683 -21.817 1.00 98.06 185 PHE A CA 1
ATOM 1476 C C . PHE A 1 185 ? 7.887 -0.738 -22.433 1.00 98.06 185 PHE A C 1
ATOM 1478 O O . PHE A 1 185 ? 8.333 0.212 -23.081 1.00 98.06 185 PHE A O 1
ATOM 1485 N N . SER A 1 186 ? 8.632 -1.808 -22.166 1.00 96.12 186 SER A N 1
ATOM 1486 C CA . SER A 1 186 ? 9.996 -1.963 -22.677 1.00 96.12 186 SER A CA 1
ATOM 1487 C C . SER A 1 186 ? 10.013 -1.914 -24.201 1.00 96.12 186 SER A C 1
ATOM 1489 O O . SER A 1 186 ? 9.200 -2.571 -24.849 1.00 96.12 186 SER A O 1
ATOM 1491 N N . ARG A 1 187 ? 10.979 -1.177 -24.764 1.00 94.88 187 ARG A N 1
ATOM 1492 C CA . ARG A 1 187 ? 11.163 -0.994 -26.216 1.00 94.88 187 ARG A CA 1
ATOM 1493 C C . ARG A 1 187 ? 9.991 -0.295 -26.922 1.00 94.88 187 ARG A C 1
ATOM 1495 O O . ARG A 1 187 ? 9.846 -0.422 -28.130 1.00 94.88 187 ARG A O 1
ATOM 1502 N N . GLU A 1 188 ? 9.171 0.457 -26.186 1.00 96.00 188 GLU A N 1
ATOM 1503 C CA . GLU A 1 188 ? 8.131 1.316 -26.771 1.00 96.00 188 GLU A CA 1
ATOM 1504 C C . GLU A 1 188 ? 8.731 2.478 -27.579 1.00 96.00 188 GLU A C 1
ATOM 1506 O O . GLU A 1 188 ? 8.262 2.790 -28.671 1.00 96.00 188 GLU A O 1
ATOM 1511 N N . LEU A 1 189 ? 9.760 3.136 -27.035 1.00 92.50 189 LEU A N 1
ATOM 1512 C CA . LEU A 1 189 ? 10.479 4.222 -27.702 1.00 92.50 189 LEU A CA 1
ATOM 1513 C C . LEU A 1 189 ? 11.773 3.707 -28.337 1.00 92.50 189 LEU A C 1
ATOM 1515 O O . LEU A 1 189 ? 12.354 2.727 -27.868 1.00 92.50 189 LEU A O 1
ATOM 1519 N N . GLU A 1 190 ? 12.240 4.417 -29.367 1.00 88.75 190 GLU A N 1
ATOM 1520 C CA . GLU A 1 190 ? 13.455 4.081 -30.112 1.00 88.75 190 GLU A CA 1
ATOM 1521 C C . GLU A 1 190 ? 14.674 3.874 -29.195 1.00 88.75 190 GLU A C 1
ATOM 1523 O O . GLU A 1 190 ? 14.928 4.642 -28.263 1.00 88.75 190 GLU A O 1
ATOM 1528 N N . GLY A 1 191 ? 15.443 2.824 -29.487 1.00 88.00 191 GLY A N 1
ATOM 1529 C CA . GLY A 1 191 ? 16.630 2.435 -28.733 1.00 88.00 191 GLY A CA 1
ATOM 1530 C C . GLY A 1 191 ? 16.354 1.426 -27.616 1.00 88.00 191 GLY A C 1
ATOM 1531 O O . GLY A 1 191 ? 15.275 0.850 -27.487 1.00 88.00 191 GLY A O 1
ATOM 1532 N N . ASN A 1 192 ? 17.374 1.178 -26.793 1.00 87.56 192 ASN A N 1
ATOM 1533 C CA . ASN A 1 192 ? 17.270 0.268 -25.653 1.00 87.56 192 ASN A CA 1
ATOM 1534 C C . ASN A 1 192 ? 16.588 0.993 -24.482 1.00 87.56 192 ASN A C 1
ATOM 1536 O O . ASN A 1 192 ? 17.258 1.513 -23.586 1.00 87.56 192 ASN A O 1
ATOM 1540 N N . THR A 1 193 ? 15.260 1.086 -24.518 1.00 93.38 193 THR A N 1
ATOM 1541 C CA . THR A 1 193 ? 14.454 1.766 -23.498 1.00 93.38 193 THR A CA 1
ATOM 1542 C C . THR A 1 193 ? 13.689 0.772 -22.628 1.00 93.38 193 THR A C 1
ATOM 1544 O O . THR A 1 193 ? 13.155 -0.228 -23.110 1.00 93.38 193 THR A O 1
ATOM 1547 N N . HIS A 1 194 ? 13.654 1.033 -21.322 1.00 95.62 194 HIS A N 1
ATOM 1548 C CA . HIS A 1 194 ? 12.884 0.242 -20.359 1.00 95.62 194 HIS A CA 1
ATOM 1549 C C . HIS A 1 194 ? 11.521 0.890 -20.090 1.00 95.62 194 HIS A C 1
ATOM 1551 O O . HIS A 1 194 ? 11.313 2.071 -20.381 1.00 95.62 194 HIS A O 1
ATOM 1557 N N . ALA A 1 195 ? 10.599 0.125 -19.512 1.00 97.69 195 ALA A N 1
ATOM 1558 C CA . ALA A 1 195 ? 9.232 0.564 -19.260 1.00 97.69 195 ALA A CA 1
ATOM 1559 C C . ALA A 1 195 ? 9.145 1.837 -18.401 1.00 97.69 195 ALA A C 1
ATOM 1561 O O . ALA A 1 195 ? 8.427 2.770 -18.758 1.00 97.69 195 ALA A O 1
ATOM 1562 N N . GLU A 1 196 ? 9.907 1.910 -17.308 1.00 97.38 196 GLU A N 1
ATOM 1563 C CA . GLU A 1 196 ? 9.925 3.055 -16.389 1.00 97.38 196 GLU A CA 1
ATOM 1564 C C . GLU A 1 196 ? 10.523 4.291 -17.059 1.00 97.38 196 GLU A C 1
ATOM 1566 O O . GLU A 1 196 ? 10.003 5.395 -16.910 1.00 97.38 196 GLU A O 1
ATOM 1571 N N . GLN A 1 197 ? 11.572 4.096 -17.867 1.00 96.44 197 GLN A N 1
ATOM 1572 C CA . GLN A 1 197 ? 12.153 5.162 -18.682 1.00 96.44 197 GLN A CA 1
ATOM 1573 C C . GLN A 1 197 ? 11.113 5.726 -19.660 1.00 96.44 197 GLN A C 1
ATOM 1575 O O . GLN A 1 197 ? 10.997 6.943 -19.777 1.00 96.44 197 GLN A O 1
ATOM 1580 N N . ASN A 1 198 ? 10.351 4.865 -20.337 1.00 97.38 198 ASN A N 1
ATOM 1581 C CA . ASN A 1 198 ? 9.337 5.287 -21.304 1.00 97.38 198 ASN A CA 1
ATOM 1582 C C . ASN A 1 198 ? 8.154 5.994 -20.632 1.00 97.38 198 ASN A C 1
ATOM 1584 O O . ASN A 1 198 ? 7.680 7.006 -21.149 1.00 97.38 198 ASN A O 1
ATOM 1588 N N . ALA A 1 199 ? 7.713 5.514 -19.466 1.00 97.50 199 ALA A N 1
ATOM 1589 C CA . ALA A 1 199 ? 6.642 6.150 -18.705 1.00 97.50 199 ALA A CA 1
ATOM 1590 C C . ALA A 1 199 ? 7.016 7.572 -18.252 1.00 97.50 199 ALA A C 1
ATOM 1592 O O . ALA A 1 199 ? 6.207 8.488 -18.400 1.00 97.50 199 ALA A O 1
ATOM 1593 N N . ILE A 1 200 ? 8.240 7.774 -17.757 1.00 96.12 200 ILE A N 1
ATOM 1594 C CA . ILE A 1 200 ? 8.722 9.098 -17.332 1.00 96.12 200 ILE A CA 1
ATOM 1595 C C . ILE A 1 200 ? 8.951 10.005 -18.551 1.00 96.12 200 ILE A C 1
ATOM 1597 O O . ILE A 1 200 ? 8.403 11.101 -18.613 1.00 96.12 200 ILE A O 1
ATOM 1601 N N . ALA A 1 201 ? 9.667 9.523 -19.573 1.00 94.75 201 ALA A N 1
ATOM 1602 C CA . ALA A 1 201 ? 10.040 10.336 -20.734 1.00 94.75 201 ALA A CA 1
ATOM 1603 C C . ALA A 1 201 ? 8.838 10.853 -21.544 1.00 94.75 201 ALA A C 1
ATOM 1605 O O . ALA A 1 201 ? 8.943 11.878 -22.217 1.00 94.75 201 ALA A O 1
ATOM 1606 N N . LYS A 1 202 ? 7.697 10.152 -21.522 1.00 95.19 202 LYS A N 1
ATOM 1607 C CA . LYS A 1 202 ? 6.474 10.627 -22.186 1.00 95.19 202 LYS A CA 1
ATOM 1608 C C . LYS A 1 202 ? 5.832 11.822 -21.488 1.00 95.19 202 LYS A C 1
ATOM 1610 O O . LYS A 1 202 ? 5.226 12.629 -22.182 1.00 95.19 202 LYS A O 1
ATOM 1615 N N . LEU A 1 203 ? 5.991 11.957 -20.171 1.00 93.38 203 LEU A N 1
ATOM 1616 C CA . LEU A 1 203 ? 5.543 13.153 -19.454 1.00 93.38 203 LEU A CA 1
ATOM 1617 C C . LEU A 1 203 ? 6.429 14.344 -19.815 1.00 93.38 203 LEU A C 1
ATOM 1619 O O . LEU A 1 203 ? 5.912 15.374 -20.236 1.00 93.38 203 LEU A O 1
ATOM 1623 N N . ASP A 1 204 ? 7.751 14.148 -19.801 1.00 87.44 204 ASP A N 1
ATOM 1624 C CA . ASP A 1 204 ? 8.710 15.192 -20.177 1.00 87.44 204 ASP A CA 1
ATOM 1625 C C . ASP A 1 204 ? 8.466 15.715 -21.603 1.00 87.44 204 ASP A C 1
ATOM 1627 O O . ASP A 1 204 ? 8.499 16.918 -21.842 1.00 87.44 204 ASP A O 1
ATOM 1631 N N . LYS A 1 205 ? 8.171 14.822 -22.562 1.00 86.62 205 LYS A N 1
ATOM 1632 C CA . LYS A 1 205 ? 7.865 15.203 -23.956 1.00 86.62 205 LYS A CA 1
ATOM 1633 C C . LYS A 1 205 ? 6.594 16.039 -24.112 1.00 86.62 205 LYS A C 1
ATOM 1635 O O . LYS A 1 205 ? 6.484 16.757 -25.102 1.00 86.62 205 LYS A O 1
ATOM 1640 N N . ASN A 1 206 ? 5.647 15.910 -23.188 1.00 85.81 206 ASN A N 1
ATOM 1641 C CA . ASN A 1 206 ? 4.384 16.642 -23.206 1.00 85.81 206 ASN A CA 1
ATOM 1642 C C . ASN A 1 206 ? 4.432 17.909 -22.332 1.00 85.81 206 ASN A C 1
ATOM 1644 O O . ASN A 1 206 ? 3.388 18.519 -22.113 1.00 85.81 206 ASN A O 1
ATOM 1648 N N . ASP A 1 207 ? 5.608 18.286 -21.809 1.00 87.25 207 ASP A N 1
ATOM 1649 C CA . ASP A 1 207 ? 5.773 19.324 -20.779 1.00 87.25 207 ASP A CA 1
ATOM 1650 C C . ASP A 1 207 ? 4.909 19.070 -19.520 1.00 87.25 207 ASP A C 1
ATOM 1652 O O . ASP A 1 207 ? 4.556 19.985 -18.768 1.00 87.25 207 ASP A O 1
ATOM 1656 N N . GLU A 1 208 ? 4.582 17.802 -19.262 1.00 91.56 208 GLU A N 1
ATOM 1657 C CA . GLU A 1 208 ? 3.836 17.350 -18.093 1.00 91.56 208 GLU A CA 1
ATOM 1658 C C . GLU A 1 208 ? 4.802 16.901 -16.992 1.00 91.56 208 GLU A C 1
ATOM 1660 O O . GLU A 1 208 ? 5.902 16.411 -17.243 1.00 91.56 208 GLU A O 1
ATOM 1665 N N . LYS A 1 209 ? 4.387 17.048 -15.732 1.00 91.00 209 LYS A N 1
ATOM 1666 C CA . LYS A 1 209 ? 5.168 16.594 -14.575 1.00 91.00 209 LYS A CA 1
ATOM 1667 C C . LYS A 1 209 ? 4.413 15.529 -13.813 1.00 91.00 209 LYS A C 1
ATOM 1669 O O . LYS A 1 209 ? 3.188 15.565 -13.728 1.00 91.00 209 LYS A O 1
ATOM 1674 N N . ILE A 1 210 ? 5.168 14.631 -13.189 1.00 96.25 210 ILE A N 1
ATOM 1675 C CA . ILE A 1 210 ? 4.620 13.667 -12.239 1.00 96.25 210 ILE A CA 1
ATOM 1676 C C . ILE A 1 210 ? 4.008 14.450 -11.064 1.00 96.25 210 ILE A C 1
ATOM 1678 O O . ILE A 1 210 ? 4.716 15.230 -10.421 1.00 96.25 210 ILE A O 1
ATOM 1682 N N . PRO A 1 211 ? 2.711 14.277 -10.762 1.00 96.44 211 PRO A N 1
ATOM 1683 C CA . PRO A 1 211 ? 2.108 14.895 -9.591 1.00 96.44 211 PRO A CA 1
ATOM 1684 C C . PRO A 1 211 ? 2.767 14.400 -8.300 1.00 96.44 211 PRO A C 1
ATOM 1686 O O . PRO A 1 211 ? 3.138 13.230 -8.187 1.00 96.44 211 PRO A O 1
ATOM 1689 N N . LYS A 1 212 ? 2.892 15.273 -7.299 1.00 95.69 212 LYS A N 1
ATOM 1690 C CA . LYS A 1 212 ? 3.438 14.885 -5.994 1.00 95.69 212 LYS A CA 1
ATOM 1691 C C . LYS A 1 212 ? 2.521 13.875 -5.301 1.00 95.69 212 LYS A C 1
ATOM 1693 O O . LYS A 1 212 ? 1.316 14.087 -5.249 1.00 95.69 212 LYS A O 1
ATOM 1698 N N . GLY A 1 213 ? 3.098 12.816 -4.739 1.00 92.12 213 GLY A N 1
ATOM 1699 C CA . GLY A 1 213 ? 2.337 11.721 -4.131 1.00 92.12 213 GLY A CA 1
ATOM 1700 C C . GLY A 1 213 ? 1.959 10.625 -5.126 1.00 92.12 213 GLY A C 1
ATOM 1701 O O . GLY A 1 213 ? 1.042 9.845 -4.876 1.00 92.12 213 GLY A O 1
ATOM 1702 N N . SER A 1 214 ? 2.622 10.576 -6.284 1.00 95.75 214 SER A N 1
ATOM 1703 C CA . SER A 1 214 ? 2.388 9.534 -7.282 1.00 95.75 214 SER A CA 1
ATOM 1704 C C . SER A 1 214 ? 2.937 8.178 -6.835 1.00 95.75 214 SER A C 1
ATOM 1706 O O . SER A 1 214 ? 3.910 8.073 -6.082 1.00 95.75 214 SER A O 1
ATOM 1708 N N . VAL A 1 215 ? 2.323 7.123 -7.364 1.00 95.38 215 VAL A N 1
ATOM 1709 C CA . VAL A 1 215 ? 2.724 5.727 -7.194 1.00 95.38 215 VAL A CA 1
ATOM 1710 C C . VAL A 1 215 ? 3.152 5.176 -8.549 1.00 95.38 215 VAL A C 1
ATOM 1712 O O . VAL A 1 215 ? 2.401 5.255 -9.522 1.00 95.38 215 VAL A O 1
ATOM 1715 N N . LEU A 1 216 ? 4.350 4.603 -8.617 1.00 97.81 216 LEU A N 1
ATOM 1716 C CA . LEU A 1 216 ? 4.849 3.920 -9.805 1.00 97.81 216 LEU A CA 1
ATOM 1717 C C . LEU A 1 216 ? 4.578 2.423 -9.678 1.00 97.81 216 LEU A C 1
ATOM 1719 O O . LEU A 1 216 ? 5.030 1.786 -8.734 1.00 97.81 216 LEU A O 1
ATOM 1723 N N . TYR A 1 217 ? 3.866 1.849 -10.635 1.00 98.00 217 TYR A N 1
ATOM 1724 C CA . TYR A 1 217 ? 3.683 0.410 -10.766 1.00 98.00 217 TYR A CA 1
ATOM 1725 C C . TYR A 1 217 ? 4.619 -0.103 -11.848 1.00 98.00 217 TYR A C 1
ATOM 1727 O O . TYR A 1 217 ? 4.658 0.465 -12.933 1.00 98.00 217 TYR A O 1
ATOM 1735 N N . THR A 1 218 ? 5.319 -1.200 -11.594 1.00 98.12 218 THR A N 1
ATOM 1736 C CA . THR A 1 218 ? 6.143 -1.886 -12.591 1.00 98.12 218 THR A CA 1
ATOM 1737 C C . THR A 1 218 ? 5.923 -3.392 -12.512 1.00 98.12 218 THR A C 1
ATOM 1739 O O . THR A 1 218 ? 5.783 -3.959 -11.426 1.00 98.12 218 THR A O 1
ATOM 1742 N N . SER A 1 219 ? 5.849 -4.061 -13.663 1.00 97.31 219 SER A N 1
ATOM 1743 C CA . SER A 1 219 ? 5.616 -5.510 -13.702 1.00 97.31 219 SER A CA 1
ATOM 1744 C C . SER A 1 219 ? 6.804 -6.300 -13.154 1.00 97.31 219 SER A C 1
ATOM 1746 O O . SER A 1 219 ? 6.612 -7.387 -12.622 1.00 97.31 219 SER A O 1
ATOM 1748 N N . MET A 1 220 ? 8.010 -5.742 -13.249 1.00 95.12 220 MET A N 1
ATOM 1749 C CA . MET A 1 220 ? 9.257 -6.322 -12.758 1.00 95.12 220 MET A CA 1
ATOM 1750 C C . MET A 1 220 ? 10.047 -5.261 -11.993 1.00 95.12 220 MET A C 1
ATOM 1752 O O . MET A 1 220 ? 9.940 -4.073 -12.296 1.00 95.12 220 MET A O 1
ATOM 1756 N N . GLU A 1 221 ? 10.810 -5.684 -10.990 1.00 93.88 221 GLU A N 1
ATOM 1757 C CA . GLU A 1 221 ? 11.657 -4.800 -10.194 1.00 93.88 221 GLU A CA 1
ATOM 1758 C C . GLU A 1 221 ? 12.541 -3.900 -11.076 1.00 93.88 221 GLU A C 1
ATOM 1760 O O . GLU A 1 221 ? 13.165 -4.400 -12.015 1.00 93.88 221 GLU A O 1
ATOM 1765 N N . PRO A 1 222 ? 12.632 -2.586 -10.781 1.00 93.50 222 PRO A N 1
ATOM 1766 C CA . PRO A 1 222 ? 13.483 -1.697 -11.556 1.00 93.50 222 PRO A CA 1
ATOM 1767 C C . PRO A 1 222 ? 14.937 -2.139 -11.484 1.00 93.50 222 PRO A C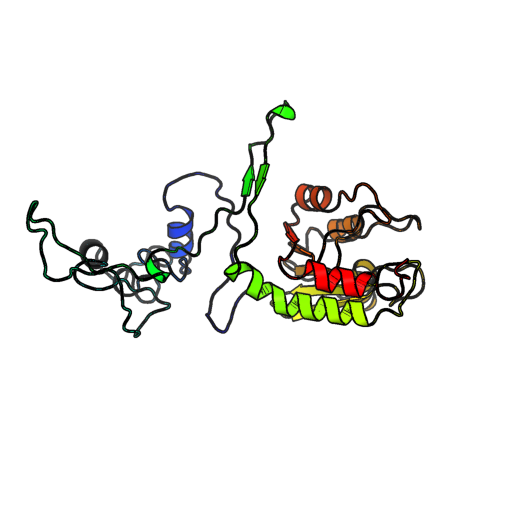 1
ATOM 1769 O O . PRO A 1 222 ? 15.463 -2.359 -10.390 1.00 93.50 222 PRO A O 1
ATOM 1772 N N . CYS A 1 223 ? 15.607 -2.215 -12.631 1.00 91.88 223 CYS A N 1
ATOM 1773 C CA . CYS A 1 223 ? 17.002 -2.634 -12.669 1.00 91.88 223 CYS A CA 1
ATOM 1774 C C . CYS A 1 223 ? 17.903 -1.647 -11.904 1.00 91.88 223 CYS A C 1
ATOM 1776 O O . CYS A 1 223 ? 17.757 -0.418 -12.009 1.00 91.88 223 CYS A O 1
ATOM 1778 N N . SER A 1 224 ? 18.859 -2.185 -11.142 1.00 88.62 224 SER A N 1
ATOM 1779 C CA . SER A 1 224 ? 19.869 -1.386 -10.436 1.00 88.62 224 SER A CA 1
ATOM 1780 C C . SER A 1 224 ? 21.111 -1.079 -11.266 1.00 88.62 224 SER A C 1
ATOM 1782 O O . SER A 1 224 ? 21.900 -0.218 -10.879 1.00 88.62 224 SER A O 1
ATOM 1784 N N . GLU A 1 225 ? 21.270 -1.770 -12.392 1.00 86.88 225 GLU A N 1
ATOM 1785 C CA . GLU A 1 225 ? 22.379 -1.643 -13.330 1.00 86.88 225 GLU A CA 1
ATOM 1786 C C . GLU A 1 225 ? 21.868 -1.864 -14.762 1.00 86.88 225 GLU A C 1
ATOM 1788 O O . GLU A 1 225 ? 20.799 -2.443 -14.976 1.00 86.88 225 GLU A O 1
ATOM 1793 N N . ARG A 1 226 ? 22.603 -1.369 -15.762 1.00 85.06 226 ARG A N 1
ATOM 1794 C CA . ARG A 1 226 ? 22.291 -1.605 -17.174 1.00 85.06 226 ARG A CA 1
ATOM 1795 C C . ARG A 1 226 ? 23.551 -1.911 -17.964 1.00 85.06 226 ARG A C 1
ATOM 1797 O O . ARG A 1 226 ? 24.410 -1.048 -18.107 1.00 85.06 226 ARG A O 1
ATOM 1804 N N . LEU A 1 227 ? 23.571 -3.070 -18.623 1.00 82.19 227 LEU A N 1
ATOM 1805 C CA . LEU A 1 227 ? 24.649 -3.469 -19.541 1.00 82.19 227 LEU A CA 1
ATOM 1806 C C . LEU A 1 227 ? 24.855 -2.474 -20.695 1.00 82.19 227 LEU A C 1
ATOM 1808 O O . LEU A 1 227 ? 25.957 -2.318 -21.202 1.00 82.19 227 LEU A O 1
ATOM 1812 N N . SER A 1 228 ? 23.795 -1.762 -21.095 1.00 82.81 228 SER A N 1
ATOM 1813 C CA . SER A 1 228 ? 23.867 -0.706 -22.115 1.00 82.81 228 SER A CA 1
ATOM 1814 C C . SER A 1 228 ? 24.627 0.558 -21.680 1.00 82.81 228 SER A C 1
ATOM 1816 O O . SER A 1 228 ? 24.843 1.430 -22.513 1.00 82.81 228 SER A O 1
ATOM 1818 N N . GLY A 1 229 ? 24.940 0.724 -20.389 1.00 84.06 229 GLY A N 1
ATOM 1819 C CA . GLY A 1 229 ? 25.522 1.953 -19.828 1.00 84.06 229 GLY A CA 1
ATOM 1820 C C . GLY A 1 229 ? 24.527 3.100 -19.592 1.00 84.06 229 GLY A C 1
ATOM 1821 O O . GLY A 1 229 ? 24.877 4.110 -18.990 1.00 84.06 229 GLY A O 1
ATOM 1822 N N . ASN A 1 230 ? 23.274 2.956 -20.030 1.00 89.06 230 ASN A N 1
ATOM 1823 C CA . ASN A 1 230 ? 22.213 3.919 -19.744 1.00 89.06 230 ASN A CA 1
ATOM 1824 C C . ASN A 1 230 ? 21.909 4.017 -18.238 1.00 89.06 230 ASN A C 1
ATOM 1826 O O . ASN A 1 230 ? 22.024 3.030 -17.516 1.00 89.06 230 ASN A O 1
ATOM 1830 N N . LEU A 1 231 ? 21.393 5.172 -17.796 1.00 92.50 231 LEU A N 1
ATOM 1831 C CA . LEU A 1 231 ? 20.946 5.377 -16.412 1.00 92.50 231 LEU A CA 1
ATOM 1832 C C . LEU A 1 231 ? 19.957 4.266 -15.978 1.00 92.50 231 LEU A C 1
ATOM 1834 O O . LEU A 1 231 ? 18.941 4.079 -16.676 1.00 92.50 231 LEU A O 1
ATOM 1838 N N . PRO A 1 232 ? 20.241 3.533 -14.878 1.00 94.81 232 PRO A N 1
ATOM 1839 C CA . PRO A 1 232 ? 19.380 2.473 -14.360 1.00 94.81 232 PRO A CA 1
ATOM 1840 C C . PRO A 1 232 ? 17.981 2.952 -13.989 1.00 94.81 232 PRO A C 1
ATOM 1842 O O . PRO A 1 232 ? 17.780 4.108 -13.613 1.00 94.81 232 PRO A O 1
ATOM 1845 N N . CYS A 1 233 ? 17.002 2.052 -14.081 1.00 95.25 233 CYS A N 1
ATOM 1846 C CA . CYS A 1 233 ? 15.609 2.396 -13.808 1.00 95.25 233 CYS A CA 1
ATOM 1847 C C . CYS A 1 233 ? 15.407 2.834 -12.358 1.00 95.25 233 CYS A C 1
ATOM 1849 O O . CYS A 1 233 ? 14.702 3.811 -12.125 1.00 95.25 233 CYS A O 1
ATOM 1851 N N . VAL A 1 234 ? 16.073 2.192 -11.393 1.00 95.50 234 VAL A N 1
ATOM 1852 C CA . VAL A 1 234 ? 15.977 2.622 -9.992 1.00 95.50 234 VAL A CA 1
ATOM 1853 C C . VAL A 1 234 ? 16.478 4.053 -9.787 1.00 95.50 234 VAL A C 1
ATOM 1855 O O . VAL A 1 234 ? 15.842 4.831 -9.081 1.00 95.50 234 VAL A O 1
ATOM 1858 N N . ASP A 1 235 ? 17.581 4.427 -10.438 1.00 96.44 235 ASP A N 1
ATOM 1859 C CA . ASP A 1 235 ? 18.174 5.753 -10.280 1.00 96.44 235 ASP A CA 1
ATOM 1860 C C . ASP A 1 235 ? 17.281 6.820 -10.939 1.00 96.44 235 ASP A C 1
ATOM 1862 O O . ASP A 1 235 ? 17.063 7.875 -10.349 1.00 96.44 235 ASP A O 1
ATOM 1866 N N . ARG A 1 236 ? 16.633 6.501 -12.072 1.00 96.06 236 ARG A N 1
ATOM 1867 C CA . ARG A 1 236 ? 15.587 7.353 -12.679 1.00 96.06 236 ARG A CA 1
ATOM 1868 C C . ARG A 1 236 ? 14.412 7.600 -11.744 1.00 96.06 236 ARG A C 1
ATOM 1870 O O . ARG A 1 236 ? 13.898 8.709 -11.688 1.00 96.06 236 ARG A O 1
ATOM 1877 N N . VAL A 1 237 ? 13.968 6.575 -11.019 1.00 96.69 237 VAL A N 1
ATOM 1878 C CA . VAL A 1 237 ? 12.881 6.732 -10.043 1.00 96.69 237 VAL A CA 1
ATOM 1879 C C . VAL A 1 237 ? 13.341 7.582 -8.854 1.00 96.69 237 VAL A C 1
ATOM 1881 O O . VAL A 1 237 ? 12.585 8.427 -8.381 1.00 96.69 237 VAL A O 1
ATOM 1884 N N . ILE A 1 238 ? 14.591 7.426 -8.407 1.00 97.00 238 ILE A N 1
ATOM 1885 C CA . ILE A 1 238 ? 15.178 8.227 -7.320 1.00 97.00 238 ILE A CA 1
ATOM 1886 C C . ILE A 1 238 ? 15.318 9.704 -7.701 1.00 97.00 238 ILE A C 1
ATOM 1888 O O . ILE A 1 238 ? 15.097 10.569 -6.852 1.00 97.00 238 ILE A O 1
ATOM 1892 N N . GLU A 1 239 ? 15.614 10.022 -8.962 1.00 96.69 239 GLU A N 1
ATOM 1893 C CA . GLU A 1 239 ? 15.576 11.407 -9.460 1.00 96.69 239 GLU A CA 1
ATOM 1894 C C . GLU A 1 239 ? 14.188 12.051 -9.278 1.00 96.69 239 GLU A C 1
ATOM 1896 O O . GLU A 1 239 ? 14.089 13.267 -9.130 1.00 96.69 239 GLU A O 1
ATOM 1901 N N . GLN A 1 240 ? 13.127 11.239 -9.197 1.00 96.25 240 GLN A N 1
ATOM 1902 C CA . GLN A 1 240 ? 11.742 11.666 -8.974 1.00 96.25 240 GLN A CA 1
ATOM 1903 C C . GLN A 1 240 ? 11.270 11.497 -7.518 1.00 96.25 240 GLN A C 1
ATOM 1905 O O . GLN A 1 240 ? 10.067 11.554 -7.265 1.00 96.25 240 GLN A O 1
ATOM 1910 N N . LYS A 1 241 ? 12.167 11.300 -6.540 1.00 95.06 241 LYS A N 1
ATOM 1911 C CA . LYS A 1 241 ? 11.811 10.982 -5.136 1.00 95.06 241 LYS A CA 1
ATOM 1912 C C . LYS A 1 241 ? 10.902 11.995 -4.429 1.00 95.06 241 LYS A C 1
ATOM 1914 O O . LYS A 1 241 ? 10.200 11.637 -3.494 1.00 95.06 241 LYS A O 1
ATOM 1919 N N . GLU A 1 242 ? 10.910 13.256 -4.862 1.00 96.00 242 GLU A N 1
ATOM 1920 C CA . GLU A 1 242 ? 10.029 14.296 -4.306 1.00 96.00 242 GLU A CA 1
ATOM 1921 C C . GLU A 1 242 ? 8.583 14.182 -4.828 1.00 96.00 242 GLU A C 1
ATOM 1923 O O . GLU A 1 242 ? 7.677 14.833 -4.303 1.00 96.00 242 GLU A O 1
ATOM 1928 N N . LEU A 1 243 ? 8.375 13.381 -5.880 1.00 96.31 243 LEU A N 1
ATOM 1929 C CA . LEU A 1 243 ? 7.114 13.225 -6.606 1.00 96.31 243 LEU A CA 1
ATOM 1930 C C . LEU A 1 243 ? 6.546 11.806 -6.472 1.00 96.31 243 LEU A C 1
ATOM 1932 O O . LEU A 1 243 ? 5.345 11.656 -6.246 1.00 96.31 243 LEU A O 1
ATOM 1936 N N . ILE A 1 244 ? 7.396 10.781 -6.592 1.00 96.62 244 ILE A N 1
ATOM 1937 C CA . ILE A 1 244 ? 7.036 9.366 -6.455 1.00 96.62 244 ILE A CA 1
ATOM 1938 C C . ILE A 1 244 ? 7.291 8.913 -5.017 1.00 96.62 244 ILE A C 1
ATOM 1940 O O . ILE A 1 244 ? 8.435 8.821 -4.579 1.00 96.62 244 ILE A O 1
ATOM 1944 N N . GLU A 1 245 ? 6.228 8.560 -4.299 1.00 93.38 245 GLU A N 1
ATOM 1945 C CA . GLU A 1 245 ? 6.326 8.112 -2.902 1.00 93.38 245 GLU A CA 1
ATOM 1946 C C . GLU A 1 245 ? 6.452 6.593 -2.770 1.00 93.38 245 GLU A C 1
ATOM 1948 O O . GLU A 1 245 ? 6.962 6.085 -1.768 1.00 93.38 245 GLU A O 1
ATOM 1953 N N . THR A 1 246 ? 5.928 5.850 -3.746 1.00 93.00 246 THR A N 1
ATOM 1954 C CA . THR A 1 246 ? 5.829 4.389 -3.674 1.00 93.00 246 THR A CA 1
ATOM 1955 C C . THR A 1 246 ? 6.065 3.752 -5.036 1.00 93.00 246 THR A C 1
ATOM 1957 O O . THR A 1 246 ? 5.513 4.195 -6.040 1.00 93.00 246 THR A O 1
ATOM 1960 N N . VAL A 1 247 ? 6.844 2.675 -5.043 1.00 95.94 247 VAL A N 1
ATOM 1961 C CA . VAL A 1 247 ? 7.051 1.760 -6.162 1.00 95.94 247 VAL A CA 1
ATOM 1962 C C . VAL A 1 247 ? 6.404 0.421 -5.823 1.00 95.94 247 VAL A C 1
ATOM 1964 O O . VAL A 1 247 ? 6.730 -0.205 -4.813 1.00 95.94 247 VAL A O 1
ATOM 1967 N N . ILE A 1 248 ? 5.483 -0.011 -6.676 1.00 94.38 248 ILE A N 1
ATOM 1968 C CA . ILE A 1 248 ? 4.743 -1.263 -6.567 1.00 94.38 248 ILE A CA 1
ATOM 1969 C C . ILE A 1 248 ? 5.217 -2.208 -7.667 1.00 94.38 248 ILE A C 1
ATOM 1971 O O . ILE A 1 248 ? 5.204 -1.858 -8.845 1.00 94.38 248 ILE A O 1
ATOM 1975 N N . VAL A 1 249 ? 5.626 -3.412 -7.283 1.00 94.88 249 VAL A N 1
ATOM 1976 C CA . VAL A 1 249 ? 6.368 -4.352 -8.123 1.00 94.88 249 VAL A CA 1
ATOM 1977 C C . VAL A 1 249 ? 5.604 -5.668 -8.269 1.00 94.88 249 VAL A C 1
ATOM 1979 O O . VAL A 1 249 ? 5.124 -6.223 -7.280 1.00 94.88 249 VAL A O 1
ATOM 1982 N N . GLY A 1 250 ? 5.482 -6.175 -9.499 1.00 93.38 250 GLY A N 1
ATOM 1983 C CA . GLY A 1 250 ? 4.813 -7.451 -9.791 1.00 93.38 250 GLY A CA 1
ATOM 1984 C C . GLY A 1 250 ? 5.658 -8.683 -9.444 1.00 93.38 250 GLY A C 1
ATOM 1985 O O . GLY A 1 250 ? 5.173 -9.610 -8.795 1.00 93.38 250 GLY A O 1
ATOM 1986 N N . CYS A 1 251 ? 6.931 -8.686 -9.838 1.00 91.38 251 CYS A N 1
ATOM 1987 C CA . CYS A 1 251 ? 7.918 -9.693 -9.449 1.00 91.38 251 CYS A CA 1
ATOM 1988 C C . CYS A 1 251 ? 9.294 -9.060 -9.214 1.00 91.38 251 CYS A C 1
ATOM 1990 O O . CYS A 1 251 ? 9.643 -8.066 -9.851 1.00 91.38 251 CYS A O 1
ATOM 1992 N N . ALA A 1 252 ? 10.091 -9.658 -8.326 1.00 87.31 252 ALA A N 1
ATOM 1993 C CA . ALA A 1 252 ? 11.516 -9.339 -8.240 1.00 87.31 252 ALA A CA 1
ATOM 1994 C C . ALA A 1 252 ? 12.213 -9.659 -9.575 1.00 87.31 252 ALA A C 1
ATOM 1996 O O . ALA A 1 252 ? 11.729 -10.505 -10.337 1.00 87.31 252 ALA A O 1
ATOM 1997 N N . GLU A 1 253 ? 13.328 -8.992 -9.869 1.00 79.50 253 GLU A N 1
ATOM 1998 C CA . GLU A 1 253 ? 14.098 -9.307 -11.073 1.00 79.50 253 GLU A CA 1
ATOM 1999 C C . GLU A 1 253 ? 14.725 -10.710 -10.924 1.00 79.50 253 GLU A C 1
ATOM 2001 O O . GLU A 1 253 ? 15.403 -10.979 -9.927 1.00 79.50 253 GLU A O 1
ATOM 2006 N N . PRO A 1 254 ? 14.496 -11.638 -11.872 1.00 70.31 254 PRO A N 1
ATOM 2007 C CA . PRO A 1 254 ? 15.153 -12.939 -11.862 1.00 70.31 254 PRO A CA 1
ATOM 2008 C C . PRO A 1 254 ? 16.673 -12.771 -11.973 1.00 70.31 254 PRO A C 1
ATOM 2010 O O . PRO A 1 254 ? 17.149 -11.930 -12.733 1.00 70.31 254 PRO A O 1
ATOM 2013 N N . GLN A 1 255 ? 17.453 -13.637 -11.318 1.00 61.59 255 GLN A N 1
ATOM 2014 C CA . GLN A 1 255 ? 18.930 -13.617 -11.369 1.00 61.59 255 GLN A CA 1
ATOM 2015 C C . GLN A 1 255 ? 19.529 -13.930 -12.761 1.00 61.59 255 GLN A C 1
ATOM 2017 O O . GLN A 1 255 ? 20.728 -14.146 -12.889 1.00 61.59 255 GLN A O 1
ATOM 2022 N N . THR A 1 256 ? 18.715 -13.972 -13.816 1.00 52.88 256 THR A N 1
ATOM 2023 C CA . THR A 1 256 ? 19.109 -14.326 -15.184 1.00 52.88 256 THR A CA 1
ATOM 2024 C C . THR A 1 256 ? 20.049 -13.298 -15.825 1.00 52.88 256 THR A C 1
ATOM 2026 O O . THR A 1 256 ? 20.871 -13.685 -16.649 1.00 52.88 256 THR A O 1
ATOM 2029 N N . PHE A 1 257 ? 19.958 -12.009 -15.459 1.00 49.25 257 PHE A N 1
ATOM 2030 C CA . PHE A 1 257 ? 20.785 -10.943 -16.057 1.00 49.25 257 PHE A CA 1
ATOM 2031 C C . PHE A 1 257 ? 21.552 -10.071 -15.048 1.00 49.25 257 PHE A C 1
ATOM 2033 O O . PHE A 1 257 ? 22.556 -9.471 -15.428 1.00 49.25 257 PHE A O 1
ATOM 2040 N N . ILE A 1 258 ? 21.120 -9.998 -13.781 1.00 53.75 258 ILE A N 1
ATOM 2041 C CA . ILE A 1 258 ? 21.798 -9.250 -12.708 1.00 53.75 258 ILE A CA 1
ATOM 2042 C C . ILE A 1 258 ? 21.821 -10.123 -11.448 1.00 53.75 258 ILE A C 1
ATOM 2044 O O . ILE A 1 258 ? 20.777 -10.435 -10.880 1.00 53.75 258 ILE A O 1
ATOM 2048 N N . GLU A 1 259 ? 23.012 -10.507 -10.985 1.00 51.56 259 GLU A N 1
ATOM 2049 C CA . GLU A 1 259 ? 23.159 -11.419 -9.837 1.00 51.56 259 GLU A CA 1
ATOM 2050 C C . GLU A 1 259 ? 22.820 -10.762 -8.484 1.00 51.56 259 GLU A C 1
ATOM 2052 O O . GLU A 1 259 ? 22.553 -11.471 -7.518 1.00 51.56 259 GLU A O 1
ATOM 2057 N N . ASN A 1 260 ? 22.770 -9.423 -8.405 1.00 63.00 260 ASN A N 1
ATOM 2058 C CA . ASN A 1 260 ? 22.497 -8.674 -7.172 1.00 63.00 260 ASN A CA 1
ATOM 2059 C C . ASN A 1 260 ? 21.726 -7.364 -7.433 1.00 63.00 260 ASN A C 1
ATOM 2061 O O . ASN A 1 260 ? 22.290 -6.275 -7.299 1.00 63.00 260 ASN A O 1
ATOM 2065 N N . ASN A 1 261 ? 20.441 -7.433 -7.804 1.00 67.25 261 ASN A N 1
ATOM 2066 C CA . ASN A 1 261 ? 19.630 -6.217 -7.894 1.00 67.25 261 ASN A CA 1
ATOM 2067 C C . ASN A 1 261 ? 19.483 -5.573 -6.493 1.00 67.25 261 ASN A C 1
ATOM 2069 O O . ASN A 1 261 ? 18.980 -6.184 -5.552 1.00 67.25 261 ASN A O 1
ATOM 2073 N N . VAL A 1 262 ? 19.957 -4.329 -6.342 1.00 82.94 262 VAL A N 1
ATOM 2074 C CA . VAL A 1 262 ? 19.920 -3.555 -5.079 1.00 82.94 262 VAL A CA 1
ATOM 2075 C C . VAL A 1 262 ? 18.815 -2.491 -5.051 1.00 82.94 262 VAL A C 1
ATOM 2077 O O . VAL A 1 262 ? 18.851 -1.574 -4.223 1.00 82.94 262 VAL A O 1
ATOM 2080 N N . SER A 1 263 ? 17.842 -2.585 -5.958 1.00 85.25 263 SER A N 1
ATOM 2081 C CA . SER A 1 263 ? 16.785 -1.591 -6.166 1.00 85.25 263 SER A CA 1
ATOM 2082 C C . SER A 1 263 ? 15.966 -1.341 -4.906 1.00 85.25 263 SER A C 1
ATOM 2084 O O . SER A 1 263 ? 15.862 -0.192 -4.467 1.00 85.25 263 SER A O 1
ATOM 2086 N N . PHE A 1 264 ? 15.522 -2.411 -4.237 1.00 84.56 264 PHE A N 1
ATOM 2087 C CA . PHE A 1 264 ? 14.870 -2.336 -2.926 1.00 84.56 264 PHE A CA 1
ATOM 2088 C C . PHE A 1 264 ? 15.621 -1.434 -1.933 1.00 84.56 264 PHE A C 1
ATOM 2090 O O . PHE A 1 264 ? 15.047 -0.504 -1.358 1.00 84.56 264 PHE A O 1
ATOM 2097 N N . LYS A 1 265 ? 16.925 -1.683 -1.747 1.00 84.06 265 LYS A N 1
ATOM 2098 C CA . LYS A 1 265 ? 17.756 -0.930 -0.799 1.00 84.06 265 LYS A CA 1
ATOM 2099 C C . LYS A 1 265 ? 17.888 0.531 -1.228 1.00 84.06 265 LYS A C 1
ATOM 2101 O O . LYS A 1 265 ? 17.700 1.419 -0.400 1.00 84.06 265 LYS A O 1
ATOM 2106 N N . LYS A 1 266 ? 18.190 0.779 -2.507 1.00 91.69 266 LYS A N 1
ATOM 2107 C CA . LYS A 1 266 ? 18.360 2.131 -3.059 1.00 91.69 266 LYS A CA 1
ATOM 2108 C C . LYS A 1 266 ? 17.092 2.982 -2.900 1.00 91.69 266 LYS A C 1
ATOM 2110 O O . LYS A 1 266 ? 17.198 4.134 -2.480 1.00 91.69 266 LYS A O 1
ATOM 2115 N N . LEU A 1 267 ? 15.913 2.426 -3.187 1.00 92.25 267 LEU A N 1
ATOM 2116 C CA . LEU A 1 267 ? 14.631 3.127 -3.036 1.00 92.25 267 LEU A CA 1
ATOM 2117 C C . LEU A 1 267 ? 14.342 3.447 -1.568 1.00 92.25 267 LEU A C 1
ATOM 2119 O O . LEU A 1 267 ? 14.081 4.602 -1.230 1.00 92.25 267 LEU A O 1
ATOM 2123 N N . ASN A 1 268 ? 14.485 2.455 -0.684 1.00 84.94 268 ASN A N 1
ATOM 2124 C CA . ASN A 1 268 ? 14.222 2.634 0.742 1.00 84.94 268 ASN A CA 1
ATOM 2125 C C . ASN A 1 268 ? 15.189 3.639 1.399 1.00 84.94 268 ASN A C 1
ATOM 2127 O O . ASN A 1 268 ? 14.758 4.464 2.204 1.00 84.94 268 ASN A O 1
ATOM 2131 N N . ASP A 1 269 ? 16.477 3.624 1.034 1.00 87.31 269 ASP A N 1
ATOM 2132 C CA . ASP A 1 269 ? 17.471 4.597 1.519 1.00 87.31 269 ASP A CA 1
ATOM 2133 C C . ASP A 1 269 ? 17.164 6.038 1.065 1.00 87.31 269 ASP A C 1
ATOM 2135 O O . ASP A 1 269 ? 17.568 6.989 1.734 1.00 87.31 269 ASP A O 1
ATOM 2139 N N . ASN A 1 270 ? 16.415 6.203 -0.031 1.00 92.56 270 ASN A N 1
ATOM 2140 C CA . ASN A 1 270 ? 15.953 7.495 -0.544 1.00 92.56 270 ASN A CA 1
ATOM 2141 C C . ASN A 1 270 ? 14.517 7.848 -0.118 1.00 92.56 270 ASN A C 1
ATOM 2143 O O . ASN A 1 270 ? 13.954 8.814 -0.626 1.00 92.56 270 ASN A O 1
ATOM 2147 N N . GLY A 1 271 ? 13.928 7.100 0.822 1.00 88.75 271 GLY A N 1
ATOM 2148 C CA . GLY A 1 271 ? 12.596 7.385 1.364 1.00 88.75 271 GLY A CA 1
ATOM 2149 C C . GLY A 1 271 ? 11.429 6.976 0.461 1.00 88.75 271 GLY A C 1
ATOM 2150 O O . GLY A 1 271 ? 10.287 7.293 0.785 1.00 88.75 271 GLY A O 1
ATOM 2151 N N . ILE A 1 272 ? 11.691 6.252 -0.629 1.00 92.94 272 ILE A N 1
ATOM 2152 C CA . ILE A 1 272 ? 10.658 5.734 -1.527 1.00 92.94 272 ILE A CA 1
ATOM 2153 C C . ILE A 1 272 ? 10.221 4.359 -1.022 1.00 92.94 272 ILE A C 1
ATOM 2155 O O . ILE A 1 272 ? 11.039 3.462 -0.796 1.00 92.94 272 ILE A O 1
ATOM 2159 N N . ASN A 1 273 ? 8.915 4.176 -0.840 1.00 89.38 273 ASN A N 1
ATOM 2160 C CA . ASN A 1 273 ? 8.366 2.893 -0.423 1.00 89.38 273 ASN A CA 1
ATOM 2161 C C . ASN A 1 273 ? 8.504 1.871 -1.552 1.00 89.38 273 ASN A C 1
ATOM 2163 O O . ASN A 1 273 ? 8.192 2.171 -2.697 1.00 89.38 273 ASN A O 1
ATOM 2167 N N . TYR A 1 274 ? 8.899 0.648 -1.220 1.00 89.25 274 TYR A N 1
ATOM 2168 C CA . TYR A 1 274 ? 8.956 -0.465 -2.161 1.00 89.25 274 TYR A CA 1
ATOM 2169 C C . TYR A 1 274 ? 8.026 -1.578 -1.689 1.00 89.25 274 TYR A C 1
ATOM 2171 O O . TYR A 1 274 ? 8.105 -2.000 -0.531 1.00 89.25 274 TYR A O 1
ATOM 2179 N N . ILE A 1 275 ? 7.142 -2.037 -2.572 1.00 87.50 275 ILE A N 1
ATOM 2180 C CA . ILE A 1 275 ? 6.137 -3.057 -2.272 1.00 87.50 275 ILE A CA 1
ATOM 2181 C C . ILE A 1 275 ? 6.106 -4.078 -3.409 1.00 87.50 275 ILE A C 1
ATOM 2183 O O . ILE A 1 275 ? 5.736 -3.732 -4.525 1.00 87.50 275 ILE A O 1
ATOM 2187 N N . ILE A 1 276 ? 6.414 -5.344 -3.122 1.00 88.25 276 ILE A N 1
ATOM 2188 C CA . ILE A 1 276 ? 6.119 -6.452 -4.043 1.00 88.25 276 ILE A CA 1
ATOM 2189 C C . ILE A 1 276 ? 4.692 -6.925 -3.773 1.00 88.25 276 ILE A C 1
ATOM 2191 O O . ILE A 1 276 ? 4.352 -7.230 -2.628 1.00 88.25 276 ILE A O 1
ATOM 2195 N N . LEU A 1 277 ? 3.854 -6.993 -4.810 1.00 88.50 277 LEU A N 1
ATOM 2196 C CA . LEU A 1 277 ? 2.489 -7.498 -4.673 1.00 88.50 277 LEU A CA 1
ATOM 2197 C C . LEU A 1 277 ? 2.464 -9.033 -4.692 1.00 88.50 277 LEU A C 1
ATOM 2199 O O . LEU A 1 277 ? 2.854 -9.644 -5.693 1.00 88.50 277 LEU A O 1
ATOM 2203 N N . PRO A 1 278 ? 1.956 -9.684 -3.631 1.00 84.12 278 PRO A N 1
ATOM 2204 C CA . PRO A 1 278 ? 1.783 -11.128 -3.634 1.00 84.12 278 PRO A CA 1
ATOM 2205 C C . PRO A 1 278 ? 0.735 -11.544 -4.678 1.00 84.12 278 PRO A C 1
ATOM 2207 O O . PRO A 1 278 ? -0.215 -10.818 -4.964 1.00 84.12 278 PRO A O 1
ATOM 2210 N N . GLY A 1 279 ? 0.914 -12.732 -5.260 1.00 87.44 279 GLY A N 1
ATOM 2211 C CA . GLY A 1 279 ? -0.003 -13.302 -6.258 1.00 87.44 279 GLY A CA 1
ATOM 2212 C C . GLY A 1 279 ? 0.233 -12.867 -7.711 1.00 87.44 279 GLY A C 1
ATOM 2213 O O . GLY A 1 279 ? -0.365 -13.450 -8.613 1.00 87.44 279 GLY A O 1
ATOM 2214 N N . PHE A 1 280 ? 1.128 -11.906 -7.968 1.00 91.44 280 PHE A N 1
ATOM 2215 C CA . PHE A 1 280 ? 1.438 -11.445 -9.332 1.00 91.44 280 PHE A CA 1
ATOM 2216 C C . PHE A 1 280 ? 2.712 -12.036 -9.928 1.00 91.44 280 PHE A C 1
ATOM 2218 O O . PHE A 1 280 ? 2.856 -12.013 -11.150 1.00 91.44 280 PHE A O 1
ATOM 2225 N N . LYS A 1 281 ? 3.587 -12.615 -9.096 1.00 91.06 281 LYS A N 1
ATOM 2226 C CA . LYS A 1 281 ? 4.903 -13.124 -9.504 1.00 91.06 281 LYS A CA 1
ATOM 2227 C C . LYS A 1 281 ? 4.844 -13.994 -10.761 1.00 91.06 281 LYS A C 1
ATOM 2229 O O . LYS A 1 281 ? 5.466 -13.667 -11.761 1.00 91.06 281 LYS A O 1
ATOM 2234 N N . GLU A 1 282 ? 4.046 -15.058 -10.732 1.00 92.12 282 GLU A N 1
ATOM 2235 C CA . GLU A 1 282 ? 3.992 -16.045 -11.817 1.00 92.12 282 GLU A CA 1
ATOM 2236 C C . GLU A 1 282 ? 3.449 -15.446 -13.129 1.00 92.12 282 GLU A C 1
ATOM 2238 O O . GLU A 1 282 ? 3.958 -15.731 -14.214 1.00 92.12 282 GLU A O 1
ATOM 2243 N N . LYS A 1 283 ? 2.447 -14.555 -13.045 1.00 94.94 283 LYS A N 1
ATOM 2244 C CA . LYS A 1 283 ? 1.916 -13.836 -14.216 1.00 94.94 283 LYS A CA 1
ATOM 2245 C C . LYS A 1 283 ? 2.949 -12.865 -14.792 1.00 94.94 283 LYS A C 1
ATOM 2247 O O . LYS A 1 283 ? 3.117 -12.816 -16.011 1.00 94.94 283 LYS A O 1
ATOM 2252 N N . ALA A 1 284 ? 3.614 -12.104 -13.924 1.00 95.19 284 ALA A N 1
ATOM 2253 C CA . ALA A 1 284 ? 4.633 -11.134 -14.298 1.00 95.19 284 ALA A CA 1
ATOM 2254 C C . ALA A 1 284 ? 5.831 -11.814 -14.969 1.00 95.19 284 ALA A C 1
ATOM 2256 O O . ALA A 1 284 ? 6.207 -11.425 -16.073 1.00 95.19 284 ALA A O 1
ATOM 2257 N N . GLU A 1 285 ? 6.350 -12.890 -14.374 1.00 93.88 285 GLU A N 1
ATOM 2258 C CA . GLU A 1 285 ? 7.424 -13.703 -14.950 1.00 93.88 285 GLU A CA 1
ATOM 2259 C C . GLU A 1 285 ? 6.996 -14.294 -16.298 1.00 93.88 285 GLU A C 1
ATOM 2261 O O . GLU A 1 285 ? 7.699 -14.142 -17.296 1.00 93.88 285 GLU A O 1
ATOM 2266 N N . LYS A 1 286 ? 5.799 -14.889 -16.389 1.00 93.94 286 LYS A N 1
ATOM 2267 C CA . LYS A 1 286 ? 5.303 -15.448 -17.655 1.00 93.94 286 LYS A CA 1
ATOM 2268 C C . LYS A 1 286 ? 5.306 -14.423 -18.790 1.00 93.94 286 LYS A C 1
ATOM 2270 O O . LYS A 1 286 ? 5.655 -14.787 -19.909 1.00 93.94 286 LYS A O 1
ATOM 2275 N N . ILE A 1 287 ? 4.893 -13.181 -18.529 1.00 94.88 287 ILE A N 1
ATOM 2276 C CA . ILE A 1 287 ? 4.895 -12.107 -19.535 1.00 94.88 287 ILE A CA 1
ATOM 2277 C C . ILE A 1 287 ? 6.327 -11.660 -19.836 1.00 94.88 287 ILE A C 1
ATOM 2279 O O . ILE A 1 287 ? 6.701 -11.582 -21.010 1.00 94.88 287 ILE A O 1
ATOM 2283 N N . ALA A 1 288 ? 7.137 -11.442 -18.798 1.00 93.62 288 ALA A N 1
ATOM 2284 C CA . ALA A 1 288 ? 8.516 -10.988 -18.925 1.00 93.62 288 ALA A CA 1
ATOM 2285 C C . ALA A 1 288 ? 9.371 -11.911 -19.795 1.00 93.62 288 ALA A C 1
ATOM 2287 O O . ALA A 1 288 ? 10.151 -11.422 -20.611 1.00 93.62 288 ALA A O 1
ATOM 2288 N N . PHE A 1 289 ? 9.169 -13.225 -19.673 1.00 92.94 289 PHE A N 1
ATOM 2289 C CA . PHE A 1 289 ? 9.893 -14.241 -20.431 1.00 92.94 289 PHE A CA 1
ATOM 2290 C C . PHE A 1 289 ? 9.261 -14.592 -21.791 1.00 92.94 289 PHE A C 1
ATOM 2292 O O . PHE A 1 289 ? 9.794 -15.455 -22.492 1.00 92.94 289 PHE A O 1
ATOM 2299 N N . LYS A 1 290 ? 8.162 -13.955 -22.231 1.00 92.19 290 LYS A N 1
ATOM 2300 C CA . LYS A 1 290 ? 7.615 -14.221 -23.580 1.00 92.19 290 LYS A CA 1
ATOM 2301 C C . LYS A 1 290 ? 8.681 -13.945 -24.647 1.00 92.19 290 LYS A C 1
ATOM 2303 O O . LYS A 1 290 ? 9.177 -12.827 -24.751 1.00 92.19 290 LYS A O 1
ATOM 2308 N N . GLY A 1 291 ? 8.990 -14.964 -25.449 1.00 85.56 291 GLY A N 1
ATOM 2309 C CA . GLY A 1 291 ? 10.033 -14.921 -26.481 1.00 85.56 291 GLY A CA 1
ATOM 2310 C C . GLY A 1 291 ? 11.352 -15.587 -26.081 1.00 85.56 291 GLY A C 1
ATOM 2311 O O . GLY A 1 291 ? 12.165 -15.850 -26.958 1.00 85.56 291 GLY A O 1
ATOM 2312 N N . HIS A 1 292 ? 11.547 -15.929 -24.803 1.00 85.19 292 HIS A N 1
ATOM 2313 C CA . HIS A 1 292 ? 12.687 -16.733 -24.366 1.00 85.19 292 HIS A CA 1
ATOM 2314 C C . HIS A 1 292 ? 12.373 -18.212 -24.616 1.00 85.19 292 HIS A C 1
ATOM 2316 O O . HIS A 1 292 ? 11.314 -18.707 -24.214 1.00 85.19 292 HIS A O 1
ATOM 2322 N N . ASN A 1 293 ? 13.275 -18.925 -25.290 1.00 71.25 293 ASN A N 1
ATOM 2323 C CA . ASN A 1 293 ? 13.134 -20.366 -25.461 1.00 71.25 293 ASN A CA 1
ATOM 2324 C C . ASN A 1 293 ? 13.283 -21.041 -24.093 1.00 71.25 293 ASN A C 1
ATOM 2326 O O . ASN A 1 293 ? 14.270 -20.825 -23.393 1.00 71.25 293 ASN A O 1
ATOM 2330 N N . LYS A 1 294 ? 12.289 -21.846 -23.708 1.00 55.94 294 LYS A N 1
ATOM 2331 C CA . LYS A 1 294 ? 12.459 -22.813 -22.624 1.00 55.94 294 LYS A CA 1
ATOM 2332 C C . LYS A 1 294 ? 13.281 -23.963 -23.195 1.00 55.94 294 LYS A C 1
ATOM 2334 O O . LYS A 1 294 ? 12.721 -24.772 -23.932 1.00 55.94 294 LYS A O 1
ATOM 2339 N N . GLU A 1 295 ? 14.584 -23.969 -22.937 1.00 40.84 295 GLU A N 1
ATOM 2340 C CA . GLU A 1 295 ? 15.367 -25.209 -23.019 1.00 40.84 295 GLU A CA 1
ATOM 2341 C C . GLU A 1 295 ? 14.938 -26.181 -21.913 1.00 40.84 295 GLU A C 1
ATOM 2343 O O . GLU A 1 295 ? 14.628 -25.710 -20.791 1.00 40.84 295 GLU A O 1
#

pLDDT: mean 88.37, std 8.84, range [40.84, 98.56]

Radius of gyration: 24.38 Å; chains: 1; bounding box: 56×44×69 Å

Organism: NCBI:txid766949

Foldseek 3Di:
DADPVQRADDDDDDDPDDDPCPVQVVCLLCQHGQQLDLLQQACQLANPSSCHVPDRPDDPVSSVVVSVQDLEVADGDGPSCVPPRDDAWYFPVDADPPPRHTDIDHGDPSVVDTPDDPAKDWDDDDPDNVPTDIDGDADDPVNLVVVVVVLVVQLVQLLPDDAAQPFFRKKKFKDDPNDTPFIAIAPPDPDRDHGLRRRQVVCVVVVHDQAAAIEMEMLEQWAPDDPVRDDTSLVVVLVCCRRYQEYEYLAYDPCPPPVDGCSCVSCVVSNHHYHYRPPRHVSSVVSGNGHHDDD

Sequence (295 aa):
SYDPITNTSIVKCKPLTGRTHQIRVHLQFLGYPIANDPIYSNIQAWGEKLGKNGEYEKKLQDTVQILEGNGKTSTTQTWLSKGVDIEGEKFSGNYCDVCKTELYTDPSKEELSLWLHAFKYESLKNENPKDNWSYSTELPPWCTSLYNPFMELTLKEADKCEPTDKAFNVGCLIVHDDKIVSKGFSRELEGNTHAEQNAIAKLDKNDEKIPKGSVLYTSMEPCSERLSGNLPCVDRVIEQKELIETVIVGCAEPQTFIENNVSFKKLNDNGINYIILPGFKEKAEKIAFKGHNKE

Secondary structure (DSSP, 8-state):
-EETTTTEE------SS--TTHHHHHHHHHT---TT-TTTT-HHHHTTTTTGGG--SS-HHHHHHHHHHBTTTB----GGGTT-------EEEEE-TTT-PEEEPPPPTTTT--S----EEE----SSGGG--EEEPPPPHHHHTTTHHHHHHHHHHHTTSPP-SSS---EEEEEETTEEEEEEETTSSSSS--HHHHHHHHHHHTT--PPTTEEEEEEEPPPS--TT-SPPHHHHHHHTTTTEEEEEEEEPPPTTT-TT--HHHHHHHTT-EEEEPTT-HHHHHHHHTTT----

InterPro domains:
  IPR002125 Cytidine and deoxycytidylate deaminase domain [PF00383] (149-250)
  IPR002125 Cytidine and deoxycytidylate deaminase domain [PS51747] (145-260)
  IPR016193 Cytidine deaminase-like [SSF53927] (149-281)
  IPR020103 Pseudouridine synthase, catalytic domain superfamily [SSF55120] (5-147)
  IPR050188 RluA Pseudouridine Synthase [PTHR21600] (9-150)